Protein AF-A0A0R1LPQ7-F1 (afdb_monomer)

Structure (mmCIF, N/CA/C/O backbone):
data_AF-A0A0R1LPQ7-F1
#
_entry.id   AF-A0A0R1LPQ7-F1
#
loop_
_atom_site.group_PDB
_atom_site.id
_atom_site.type_symbol
_atom_site.label_atom_id
_atom_site.label_alt_id
_atom_site.label_comp_id
_atom_site.label_asym_id
_atom_site.label_entity_id
_atom_site.label_seq_id
_atom_site.pdbx_PDB_ins_code
_atom_site.Cartn_x
_atom_site.Cartn_y
_atom_site.Cartn_z
_atom_site.occupancy
_atom_site.B_iso_or_equiv
_atom_site.auth_seq_id
_atom_site.auth_comp_id
_atom_site.auth_asym_id
_atom_site.auth_atom_id
_atom_site.pdbx_PDB_model_num
ATOM 1 N N . MET A 1 1 ? -8.080 6.602 -5.968 1.00 92.12 1 MET A N 1
ATOM 2 C CA . MET A 1 1 ? -8.732 5.606 -5.091 1.00 92.12 1 MET A CA 1
ATOM 3 C C . MET A 1 1 ? -10.169 5.955 -4.663 1.00 92.12 1 MET A C 1
ATOM 5 O O . MET A 1 1 ? -11.101 5.288 -5.095 1.00 92.12 1 MET A O 1
ATOM 9 N N . ASN A 1 2 ? -10.414 7.015 -3.881 1.00 97.06 2 ASN A N 1
ATOM 10 C CA . ASN A 1 2 ? -11.764 7.319 -3.354 1.00 97.06 2 ASN A CA 1
ATOM 11 C C . ASN A 1 2 ? -12.877 7.512 -4.402 1.00 97.06 2 ASN A C 1
ATOM 13 O O . ASN A 1 2 ? -14.053 7.295 -4.110 1.00 97.06 2 ASN A O 1
ATOM 17 N N . GLN A 1 3 ? -12.532 7.872 -5.640 1.00 96.06 3 GLN A N 1
ATOM 18 C CA . GLN A 1 3 ? -13.483 7.871 -6.755 1.00 96.06 3 GLN A CA 1
ATOM 19 C C . GLN A 1 3 ? -13.997 6.454 -7.077 1.00 96.06 3 GLN A C 1
ATOM 21 O O . GLN A 1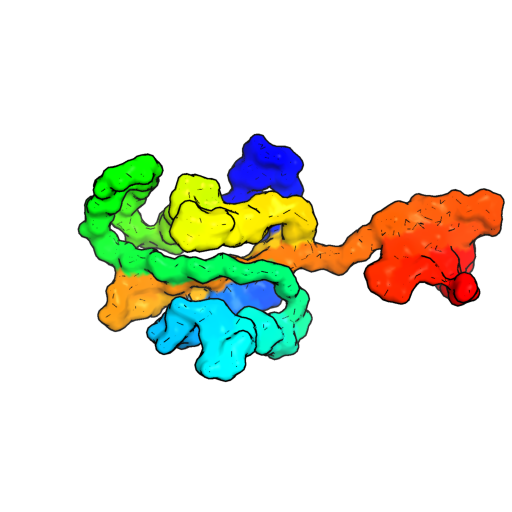 3 ? -15.194 6.270 -7.284 1.00 96.06 3 GLN A O 1
ATOM 26 N N . GLU A 1 4 ? -13.130 5.439 -7.046 1.00 95.75 4 GLU A N 1
ATOM 27 C CA . GLU A 1 4 ? -13.485 4.034 -7.290 1.00 95.75 4 GLU A CA 1
ATOM 28 C C . GLU A 1 4 ? -14.354 3.449 -6.173 1.00 95.75 4 GLU A C 1
ATOM 30 O O . GLU A 1 4 ? -15.318 2.727 -6.453 1.00 95.75 4 GLU A O 1
ATOM 35 N N . ARG A 1 5 ? -14.073 3.821 -4.918 1.00 97.62 5 ARG A N 1
ATOM 36 C CA . ARG A 1 5 ? -14.909 3.474 -3.757 1.00 97.62 5 ARG A CA 1
ATOM 37 C C . ARG A 1 5 ? -16.305 4.095 -3.869 1.00 97.62 5 ARG A C 1
ATOM 39 O O . ARG A 1 5 ? -17.307 3.392 -3.736 1.00 97.62 5 ARG A O 1
ATOM 46 N N . ARG A 1 6 ? -16.392 5.374 -4.254 1.00 97.88 6 ARG A N 1
ATOM 47 C CA . ARG A 1 6 ? -17.670 6.080 -4.461 1.00 97.88 6 ARG A CA 1
ATOM 48 C C . ARG A 1 6 ? -18.533 5.450 -5.554 1.00 97.88 6 ARG A C 1
ATOM 50 O O . ARG A 1 6 ? -19.726 5.255 -5.332 1.00 97.88 6 ARG A O 1
ATOM 57 N N . LYS A 1 7 ? -17.943 5.066 -6.697 1.00 96.69 7 LYS A N 1
ATOM 58 C CA . LYS A 1 7 ? -18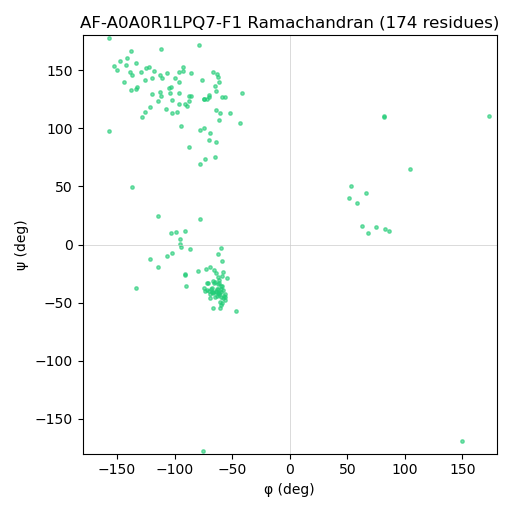.647 4.340 -7.780 1.00 96.69 7 LYS A CA 1
ATOM 59 C C . LYS A 1 7 ? -19.335 3.064 -7.275 1.00 96.69 7 LYS A C 1
ATOM 61 O O . LYS A 1 7 ? -20.361 2.661 -7.811 1.00 96.69 7 LYS A O 1
ATOM 66 N N . ARG A 1 8 ? -18.784 2.450 -6.224 1.00 97.19 8 ARG A N 1
ATOM 67 C CA . ARG A 1 8 ? -19.247 1.194 -5.616 1.00 97.19 8 ARG A CA 1
ATOM 68 C C . ARG A 1 8 ? -20.027 1.395 -4.314 1.00 97.19 8 ARG A C 1
ATOM 70 O O . ARG A 1 8 ? -20.329 0.415 -3.642 1.00 97.19 8 ARG A O 1
ATOM 77 N N . LYS A 1 9 ? -20.382 2.642 -3.974 1.00 97.38 9 LYS A N 1
ATOM 78 C CA . LYS A 1 9 ? -21.105 3.006 -2.740 1.00 97.38 9 LYS A CA 1
ATOM 79 C C . LYS A 1 9 ? -20.364 2.585 -1.459 1.00 97.38 9 LYS A C 1
ATOM 81 O O . LYS A 1 9 ? -20.988 2.194 -0.477 1.00 97.38 9 LYS A O 1
ATOM 86 N N . LEU A 1 10 ? -19.035 2.655 -1.484 1.00 95.50 10 LEU A N 1
ATOM 87 C CA . LEU A 1 10 ? -18.167 2.446 -0.326 1.00 95.50 10 LEU A CA 1
ATOM 88 C C . LEU A 1 10 ? -17.789 3.792 0.303 1.00 95.50 10 LEU A C 1
ATOM 90 O O . LEU A 1 10 ? -17.654 4.790 -0.413 1.00 95.50 10 LEU A O 1
ATOM 94 N N . GLN A 1 11 ? -17.586 3.806 1.624 1.00 95.81 11 GLN A N 1
ATOM 95 C CA . GLN A 1 11 ? -17.085 4.986 2.334 1.00 95.81 11 GLN A CA 1
ATOM 96 C C . GLN A 1 11 ? -15.690 5.358 1.823 1.00 95.81 11 GLN A C 1
ATOM 98 O O . GLN A 1 11 ? -14.904 4.450 1.550 1.00 95.81 11 GLN A O 1
ATOM 103 N N . PRO A 1 12 ? -15.360 6.648 1.652 1.00 97.38 12 PRO A N 1
ATOM 104 C CA . PRO A 1 12 ? -14.008 7.046 1.279 1.00 97.38 12 PRO A CA 1
ATOM 105 C C . PRO A 1 12 ? -13.008 6.663 2.380 1.00 97.38 12 PRO A C 1
ATOM 107 O O . PRO A 1 12 ? -13.346 6.692 3.558 1.00 97.38 12 PRO A O 1
ATOM 110 N N . LEU A 1 13 ? -11.785 6.327 1.981 1.00 97.00 13 LEU A N 1
ATOM 111 C CA . LEU A 1 13 ? -10.646 6.205 2.886 1.00 97.00 13 LEU A CA 1
ATOM 112 C C . LEU A 1 13 ? -10.150 7.604 3.257 1.00 97.00 13 LEU A C 1
ATOM 114 O O . LEU A 1 13 ? -10.112 8.498 2.400 1.00 97.00 13 LEU A O 1
ATOM 118 N N . LYS A 1 14 ? -9.761 7.775 4.513 1.00 97.56 14 LYS A N 1
ATOM 119 C CA . LYS A 1 14 ? -9.060 8.943 5.032 1.00 97.56 14 LYS A CA 1
ATOM 120 C C . LYS A 1 14 ? -7.558 8.651 5.050 1.00 97.56 14 LYS A C 1
ATOM 122 O O . LYS A 1 14 ? -7.156 7.543 5.375 1.00 97.56 14 LYS A O 1
ATOM 127 N N . GLU A 1 15 ? -6.754 9.635 4.687 1.00 96.69 15 GLU A N 1
ATOM 128 C CA . GLU A 1 15 ? -5.300 9.562 4.845 1.00 96.69 15 GLU A CA 1
ATOM 129 C C . GLU A 1 15 ? -4.930 9.502 6.337 1.00 96.69 15 GLU A C 1
ATOM 131 O O . GLU A 1 15 ? -5.539 10.208 7.155 1.00 96.69 15 GLU A O 1
ATOM 136 N N . ASP A 1 16 ? -3.984 8.633 6.690 1.00 97.56 16 ASP A N 1
ATOM 137 C CA . ASP A 1 16 ? -3.470 8.461 8.048 1.00 97.56 16 ASP A CA 1
ATOM 138 C C . ASP A 1 16 ? -1.944 8.604 8.052 1.00 97.56 16 ASP A C 1
ATOM 140 O O . ASP A 1 16 ? -1.222 7.768 7.512 1.00 97.56 16 ASP A O 1
ATOM 144 N N . ASN A 1 17 ? -1.463 9.664 8.706 1.00 97.19 17 ASN A N 1
ATOM 145 C CA . ASN A 1 17 ? -0.048 10.025 8.703 1.00 97.19 17 ASN A CA 1
ATOM 146 C C . ASN A 1 17 ? 0.860 8.939 9.303 1.00 97.19 17 ASN A C 1
ATOM 148 O O . ASN A 1 17 ? 2.020 8.846 8.915 1.00 97.19 17 ASN A O 1
ATOM 152 N N . GLN A 1 18 ? 0.382 8.138 10.265 1.00 97.06 18 GLN A N 1
ATOM 153 C CA . GLN A 1 18 ? 1.219 7.074 10.829 1.00 97.06 18 GLN A CA 1
ATOM 154 C C . GLN A 1 18 ? 1.350 5.914 9.843 1.00 97.06 18 GLN A C 1
ATOM 156 O O . GLN A 1 18 ? 2.428 5.337 9.714 1.00 97.06 18 GLN A O 1
ATOM 161 N N . LEU A 1 19 ? 0.278 5.595 9.113 1.00 98.06 19 LEU A N 1
ATOM 162 C CA . LEU A 1 19 ? 0.362 4.639 8.011 1.00 98.06 19 LEU A CA 1
ATOM 163 C C . LEU A 1 19 ? 1.235 5.169 6.863 1.00 98.06 19 LEU A C 1
ATOM 165 O O . LEU A 1 19 ? 1.933 4.374 6.243 1.00 98.06 19 LEU A O 1
ATOM 169 N N . ASP A 1 20 ? 1.266 6.481 6.601 1.00 98.31 20 ASP A N 1
ATOM 170 C CA . ASP A 1 20 ? 2.218 7.063 5.640 1.00 98.31 20 ASP A CA 1
ATOM 171 C C . ASP A 1 20 ? 3.672 6.834 6.081 1.00 98.31 20 ASP A C 1
ATOM 173 O O . ASP A 1 20 ? 4.518 6.470 5.265 1.00 98.31 20 ASP A O 1
ATOM 177 N N . GLU A 1 21 ? 3.977 6.994 7.375 1.00 98.12 21 GLU A N 1
ATOM 178 C CA . GLU A 1 21 ? 5.315 6.714 7.916 1.00 98.12 21 GLU A CA 1
ATOM 179 C C . GLU A 1 21 ? 5.703 5.235 7.754 1.00 98.12 21 GLU A C 1
ATOM 181 O O . GLU A 1 21 ? 6.830 4.935 7.339 1.00 98.12 21 GLU A O 1
ATOM 186 N N . VAL A 1 22 ? 4.765 4.313 8.008 1.00 98.19 22 VAL A N 1
ATOM 187 C CA . VAL A 1 22 ? 4.949 2.870 7.773 1.00 98.19 22 VAL A CA 1
ATOM 188 C C . VAL A 1 22 ? 5.226 2.600 6.292 1.00 98.19 22 VAL A C 1
ATOM 190 O O . VAL A 1 22 ? 6.268 2.025 5.958 1.00 98.19 22 VAL A O 1
ATOM 193 N N . ALA A 1 23 ? 4.352 3.074 5.404 1.00 97.81 23 ALA A N 1
ATOM 194 C CA . ALA A 1 23 ? 4.453 2.854 3.967 1.00 97.81 23 ALA A CA 1
ATOM 195 C C . ALA A 1 23 ? 5.732 3.478 3.381 1.00 97.81 23 ALA A C 1
ATOM 197 O O . ALA A 1 23 ? 6.394 2.891 2.523 1.00 97.81 23 ALA A O 1
ATOM 198 N N . GLN A 1 24 ? 6.143 4.653 3.864 1.00 97.56 24 GLN A N 1
ATOM 199 C CA . GLN A 1 24 ? 7.381 5.302 3.434 1.00 97.56 24 GLN A CA 1
ATOM 200 C C . GLN A 1 24 ? 8.621 4.517 3.888 1.00 97.56 24 GLN A C 1
ATOM 202 O O . GLN A 1 24 ? 9.592 4.399 3.130 1.00 97.56 24 GLN A O 1
ATOM 207 N N . ALA A 1 25 ? 8.589 3.938 5.092 1.00 97.25 25 ALA A N 1
ATOM 208 C CA . ALA A 1 25 ? 9.665 3.094 5.611 1.00 97.25 25 ALA A CA 1
ATOM 209 C C . ALA A 1 25 ? 9.791 1.747 4.871 1.00 97.25 25 ALA A C 1
ATOM 211 O O . ALA A 1 25 ? 10.866 1.138 4.893 1.00 97.25 25 ALA A O 1
ATOM 212 N N . ARG A 1 26 ? 8.745 1.301 4.158 1.00 96.88 26 ARG A N 1
ATOM 213 C CA . ARG A 1 26 ? 8.809 0.114 3.287 1.00 96.88 26 ARG A CA 1
ATOM 214 C C . ARG A 1 26 ? 9.715 0.302 2.078 1.00 96.88 26 ARG A C 1
ATOM 216 O O . ARG A 1 26 ? 10.348 -0.665 1.661 1.00 96.88 26 ARG A O 1
ATOM 223 N N . GLY A 1 27 ? 9.838 1.518 1.542 1.00 93.06 27 GLY A N 1
ATOM 224 C CA . GLY A 1 27 ? 10.601 1.799 0.318 1.00 93.06 27 GLY A CA 1
ATOM 225 C C . GLY A 1 27 ? 11.998 1.152 0.286 1.00 93.06 27 GLY A C 1
ATOM 226 O O . GLY A 1 27 ? 12.265 0.336 -0.595 1.00 93.06 27 GLY A O 1
ATOM 227 N N . PRO A 1 28 ? 12.885 1.422 1.265 1.00 93.81 28 PRO A N 1
ATOM 228 C CA . PRO A 1 28 ? 14.218 0.811 1.310 1.00 93.8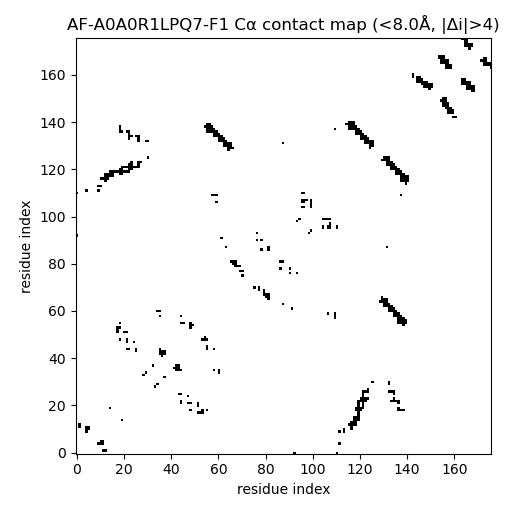1 28 PRO A CA 1
ATOM 229 C C . PRO A 1 28 ? 14.220 -0.719 1.459 1.00 93.81 28 PRO A C 1
ATOM 231 O O . PRO A 1 28 ? 15.165 -1.381 1.029 1.00 93.81 28 PRO A O 1
ATOM 234 N N . GLN A 1 29 ? 13.191 -1.303 2.076 1.00 95.00 29 GLN A N 1
ATOM 235 C CA . GLN A 1 29 ? 13.068 -2.758 2.203 1.00 95.00 29 GLN A CA 1
ATOM 236 C C . GLN A 1 29 ? 12.679 -3.390 0.862 1.00 95.00 29 GLN A C 1
ATOM 238 O O . GLN A 1 29 ? 13.257 -4.409 0.488 1.00 95.00 29 GLN A O 1
ATOM 243 N N . LEU A 1 30 ? 11.779 -2.745 0.112 1.00 94.06 30 LEU A N 1
ATOM 244 C CA . LEU A 1 30 ? 11.341 -3.194 -1.211 1.00 94.06 30 LEU A CA 1
ATOM 245 C C . LEU A 1 30 ? 12.484 -3.227 -2.233 1.00 94.06 30 LEU A C 1
ATOM 247 O O . LEU A 1 30 ? 12.523 -4.144 -3.045 1.00 94.06 30 LEU A O 1
ATOM 251 N N . VAL A 1 31 ? 13.455 -2.307 -2.139 1.00 92.50 31 VAL A N 1
ATOM 252 C CA . VAL A 1 31 ? 14.666 -2.315 -2.992 1.00 92.50 31 VAL A CA 1
ATOM 253 C C . VAL A 1 31 ? 15.471 -3.605 -2.824 1.00 92.50 31 VAL A C 1
ATOM 255 O O . VAL A 1 31 ? 16.042 -4.124 -3.778 1.00 92.50 31 VAL A O 1
ATOM 258 N N . ASN A 1 32 ? 15.559 -4.113 -1.594 1.00 91.19 32 ASN A N 1
ATOM 259 C CA . ASN A 1 32 ? 16.384 -5.281 -1.281 1.00 91.19 32 ASN A CA 1
ATOM 260 C C . ASN A 1 32 ? 15.607 -6.596 -1.408 1.00 91.19 32 ASN A C 1
ATOM 262 O O . ASN A 1 32 ? 16.208 -7.649 -1.621 1.00 91.19 32 ASN A O 1
ATOM 266 N N . ASN A 1 33 ? 14.288 -6.542 -1.229 1.00 93.06 33 ASN A N 1
ATOM 267 C CA . ASN A 1 33 ? 13.399 -7.689 -1.251 1.00 93.06 33 ASN A CA 1
ATOM 268 C C . ASN A 1 33 ? 11.976 -7.218 -1.584 1.00 93.06 33 ASN A C 1
ATOM 270 O O . ASN A 1 33 ? 11.241 -6.772 -0.697 1.00 93.06 33 ASN A O 1
ATOM 274 N N . PHE A 1 34 ? 11.581 -7.329 -2.855 1.00 93.94 34 PHE A N 1
ATOM 275 C CA . PHE A 1 34 ? 10.228 -7.002 -3.306 1.00 93.94 34 PHE A CA 1
ATOM 276 C C . PHE A 1 34 ? 9.228 -8.082 -2.858 1.00 93.94 34 PHE A C 1
ATOM 278 O O . PHE A 1 34 ? 8.790 -8.947 -3.615 1.00 93.94 34 PHE A O 1
ATOM 285 N N . SER A 1 35 ? 8.924 -8.065 -1.563 1.00 93.81 35 SER A N 1
ATOM 286 C CA . SER A 1 35 ? 8.067 -9.015 -0.864 1.00 93.81 35 SER A CA 1
ATOM 287 C C . SER A 1 35 ? 7.428 -8.337 0.345 1.00 93.81 35 SER A C 1
ATOM 289 O O . SER A 1 35 ? 7.996 -7.420 0.947 1.00 93.81 35 SER A O 1
ATOM 291 N N . ARG A 1 36 ? 6.255 -8.836 0.746 1.00 91.25 36 ARG A N 1
ATOM 292 C CA . ARG A 1 36 ? 5.612 -8.475 2.022 1.00 91.25 36 ARG A CA 1
ATOM 293 C C . ARG A 1 36 ? 6.328 -9.089 3.229 1.00 91.25 36 ARG A C 1
ATOM 295 O O . ARG A 1 36 ? 6.182 -8.600 4.346 1.00 91.25 36 ARG A O 1
ATOM 302 N N . TYR A 1 37 ? 7.097 -10.152 2.999 1.00 94.44 37 TYR A N 1
ATOM 303 C CA . TYR A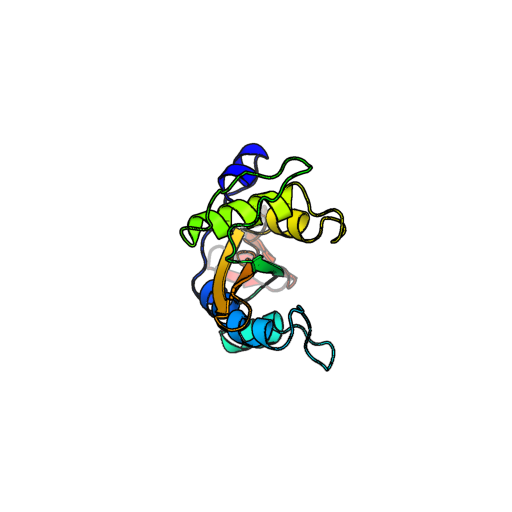 1 37 ? 7.732 -10.963 4.033 1.00 94.44 37 TYR A CA 1
ATOM 304 C C . TYR A 1 37 ? 9.249 -10.800 4.037 1.00 94.44 37 TYR A C 1
ATOM 306 O O . TYR A 1 37 ? 9.870 -10.724 2.971 1.00 94.44 37 TYR A O 1
ATOM 314 N N . ASP A 1 38 ? 9.833 -10.812 5.230 1.00 89.31 38 ASP A N 1
ATOM 315 C CA . ASP A 1 38 ? 11.270 -10.941 5.432 1.00 89.31 38 ASP A CA 1
ATOM 316 C C . ASP A 1 38 ? 11.768 -12.382 5.212 1.00 89.31 38 ASP A C 1
ATOM 318 O O . ASP A 1 38 ? 11.016 -13.281 4.823 1.00 89.31 38 ASP A O 1
ATOM 322 N N . ALA A 1 39 ? 13.067 -12.596 5.432 1.00 93.69 39 ALA A N 1
ATOM 323 C CA . ALA A 1 39 ? 13.711 -13.895 5.242 1.00 93.69 39 ALA A CA 1
ATOM 324 C C . ALA A 1 39 ? 13.219 -14.980 6.220 1.00 93.69 39 ALA A C 1
ATOM 326 O O . ALA A 1 39 ? 13.339 -16.165 5.910 1.00 93.69 39 ALA A O 1
ATOM 327 N N . ASP A 1 40 ? 12.655 -14.586 7.364 1.00 93.25 40 ASP A N 1
ATOM 328 C CA . ASP A 1 40 ? 12.121 -15.485 8.390 1.00 93.25 40 ASP A CA 1
ATOM 329 C C . ASP A 1 40 ? 10.605 -15.724 8.219 1.00 93.25 40 ASP A C 1
ATOM 331 O O . ASP A 1 40 ? 10.005 -16.516 8.949 1.00 93.25 40 ASP A O 1
ATOM 335 N N . GLY A 1 41 ? 9.979 -15.076 7.229 1.00 92.81 41 GLY A N 1
ATOM 336 C CA . GLY A 1 41 ? 8.555 -15.196 6.924 1.00 92.81 41 GLY A CA 1
ATOM 337 C C . GLY A 1 41 ? 7.656 -14.250 7.725 1.00 92.81 41 GLY A C 1
ATOM 338 O O . GLY A 1 41 ? 6.433 -14.412 7.688 1.00 92.81 41 GLY A O 1
ATOM 339 N N . TYR A 1 42 ? 8.215 -13.261 8.430 1.00 91.88 42 TYR A N 1
ATOM 340 C CA . TYR A 1 42 ? 7.431 -12.231 9.112 1.00 91.88 42 TYR A CA 1
ATOM 341 C C . TYR A 1 42 ? 7.099 -11.075 8.172 1.00 91.88 42 TYR A C 1
ATOM 343 O O . TYR A 1 42 ? 7.858 -10.729 7.272 1.00 91.88 42 TYR A O 1
ATOM 351 N N . LEU A 1 43 ? 5.939 -10.457 8.389 1.00 93.38 43 LEU A N 1
ATOM 352 C CA . LEU A 1 43 ? 5.496 -9.313 7.600 1.00 93.38 43 LEU A CA 1
ATOM 353 C C . LEU A 1 43 ? 6.267 -8.052 7.992 1.00 93.38 43 LEU A C 1
ATOM 355 O O . LEU A 1 43 ? 6.235 -7.637 9.152 1.00 93.38 43 LEU A O 1
ATOM 359 N N . TYR A 1 44 ? 6.884 -7.397 7.010 1.00 94.25 44 TYR A N 1
ATOM 360 C CA . TYR A 1 44 ? 7.599 -6.139 7.231 1.00 94.25 44 TYR A CA 1
ATOM 361 C C . TYR A 1 44 ? 6.684 -5.041 7.778 1.00 94.25 44 TYR A C 1
ATOM 363 O O . TYR A 1 44 ? 7.038 -4.370 8.749 1.00 94.25 44 TYR A O 1
ATOM 371 N N . VAL A 1 45 ? 5.491 -4.893 7.191 1.00 94.00 45 VAL A N 1
ATOM 372 C CA . VAL A 1 45 ? 4.492 -3.901 7.613 1.00 94.00 45 VAL A CA 1
ATOM 373 C C . VAL A 1 45 ? 4.084 -4.093 9.077 1.00 94.00 45 VAL A C 1
ATOM 375 O O . VAL A 1 45 ? 3.953 -3.115 9.802 1.00 94.00 45 VAL A O 1
ATOM 378 N N . ALA A 1 46 ? 4.011 -5.334 9.573 1.00 93.75 46 ALA A N 1
ATOM 379 C CA . ALA A 1 46 ? 3.664 -5.598 10.969 1.00 93.75 46 ALA A CA 1
ATOM 380 C C . ALA A 1 46 ? 4.745 -5.120 11.948 1.00 93.75 46 ALA A C 1
ATOM 382 O O . ALA A 1 46 ? 4.432 -4.554 12.998 1.00 93.75 46 ALA A O 1
ATOM 383 N N . ALA A 1 47 ? 6.020 -5.327 11.608 1.00 93.81 47 ALA A N 1
ATOM 384 C CA . ALA A 1 47 ? 7.133 -4.841 12.418 1.00 93.81 47 ALA A CA 1
ATOM 385 C C . ALA A 1 47 ? 7.193 -3.304 12.432 1.00 93.81 47 ALA A C 1
ATOM 387 O O . AL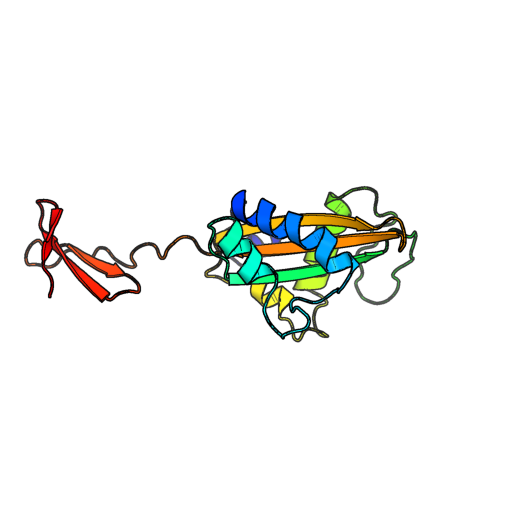A A 1 47 ? 7.394 -2.708 13.493 1.00 93.81 47 ALA A O 1
ATOM 388 N N . LEU A 1 48 ? 6.969 -2.670 11.277 1.00 96.00 48 LEU A N 1
ATOM 389 C CA . LEU A 1 48 ? 6.970 -1.213 11.140 1.00 96.00 48 LEU A CA 1
ATOM 390 C C . LEU A 1 48 ? 5.766 -0.567 11.834 1.00 96.00 48 LEU A C 1
ATOM 392 O O . LEU A 1 48 ? 5.955 0.365 12.606 1.00 96.00 48 LEU A O 1
ATOM 396 N N . ALA A 1 49 ? 4.553 -1.084 11.647 1.00 94.69 49 ALA A N 1
ATOM 397 C CA . ALA A 1 49 ? 3.354 -0.571 12.312 1.00 94.69 49 ALA A CA 1
ATOM 398 C C . ALA A 1 49 ? 3.518 -0.570 13.842 1.00 94.69 49 ALA A C 1
ATOM 400 O O . ALA A 1 49 ? 3.273 0.439 14.505 1.00 94.69 49 ALA A O 1
ATOM 401 N N . LYS A 1 50 ? 4.092 -1.648 14.400 1.00 94.75 50 LYS A N 1
ATOM 402 C CA . LYS A 1 50 ? 4.465 -1.711 15.820 1.00 94.75 50 LYS A CA 1
ATOM 403 C C . LYS A 1 50 ? 5.509 -0.658 16.207 1.00 94.75 50 LYS A C 1
ATOM 405 O O . LYS A 1 50 ? 5.410 -0.080 17.286 1.00 94.75 50 LYS A O 1
ATOM 410 N N . GLN A 1 51 ? 6.518 -0.430 15.367 1.00 94.00 51 GLN A N 1
ATOM 411 C CA . GLN A 1 51 ? 7.553 0.580 15.604 1.00 94.00 51 GLN A CA 1
ATOM 412 C C . GLN A 1 51 ? 6.977 2.005 15.618 1.00 94.00 51 GLN A C 1
ATOM 414 O O . GLN A 1 51 ? 7.388 2.808 16.453 1.00 94.00 51 GLN A O 1
ATOM 419 N N . PHE A 1 52 ? 6.035 2.306 14.722 1.00 93.69 52 PHE A N 1
ATOM 420 C CA . PHE A 1 52 ? 5.394 3.621 14.605 1.00 93.69 52 PHE A CA 1
ATOM 421 C C . PHE A 1 52 ? 4.171 3.795 15.521 1.00 93.69 52 PHE A C 1
ATOM 423 O O . PHE A 1 52 ? 3.618 4.890 15.612 1.00 93.69 52 PHE A O 1
ATOM 430 N N . GLY A 1 53 ? 3.776 2.745 16.248 1.00 93.81 53 GLY A N 1
ATOM 431 C CA . GLY A 1 53 ? 2.664 2.794 17.195 1.00 93.81 53 GLY A CA 1
ATOM 432 C C . GLY A 1 53 ? 1.319 3.011 16.506 1.00 93.81 53 GLY A C 1
ATOM 433 O O . GLY A 1 53 ? 0.536 3.847 16.953 1.00 93.81 53 GLY A O 1
ATOM 434 N N . THR A 1 54 ? 1.084 2.293 15.407 1.00 93.44 54 THR A N 1
ATOM 435 C CA . THR A 1 54 ? -0.163 2.340 14.640 1.00 93.44 54 THR A CA 1
ATOM 436 C C . THR A 1 54 ? -0.652 0.935 14.300 1.00 93.44 54 THR A C 1
ATOM 438 O O . THR A 1 54 ? 0.137 -0.013 14.252 1.00 93.44 54 THR A O 1
ATOM 441 N N . ASP A 1 55 ? -1.953 0.805 14.066 1.00 92.75 55 ASP A N 1
ATOM 442 C CA . ASP A 1 55 ? -2.579 -0.436 13.622 1.00 92.75 55 ASP A CA 1
ATOM 443 C C . ASP A 1 55 ? -2.663 -0.479 12.097 1.00 92.75 55 ASP A C 1
ATOM 445 O O . ASP A 1 55 ? -2.819 0.541 11.429 1.00 92.75 55 ASP A O 1
ATOM 449 N N . TRP A 1 56 ? -2.602 -1.685 11.539 1.00 94.62 56 TRP A N 1
ATOM 450 C CA . TRP A 1 56 ? -2.689 -1.928 10.102 1.00 94.62 56 TRP A CA 1
ATOM 451 C C . TRP A 1 56 ? -3.504 -3.201 9.845 1.00 94.62 56 TRP A C 1
ATOM 453 O O . TRP A 1 56 ? -3.683 -4.037 10.735 1.00 94.62 56 TRP A O 1
ATOM 463 N N . THR A 1 57 ? -4.014 -3.362 8.627 1.00 94.69 57 THR A N 1
ATOM 464 C CA . THR A 1 57 ? -4.882 -4.499 8.274 1.00 94.69 57 THR A CA 1
ATOM 465 C C . THR A 1 57 ? -4.499 -5.158 6.955 1.00 94.69 57 THR A C 1
ATOM 467 O O . THR A 1 57 ? -4.575 -6.380 6.833 1.00 94.69 57 THR A O 1
ATOM 470 N N . ALA A 1 58 ? -4.078 -4.375 5.965 1.00 95.94 58 ALA A N 1
ATOM 471 C CA . ALA A 1 58 ? -3.619 -4.886 4.679 1.00 95.94 58 ALA A CA 1
ATOM 472 C C . ALA A 1 58 ? -2.530 -3.987 4.095 1.00 95.94 58 ALA A C 1
ATOM 474 O O . ALA A 1 58 ? -2.466 -2.807 4.419 1.00 95.94 58 ALA A O 1
ATOM 475 N N . GLU A 1 59 ? -1.723 -4.555 3.204 1.00 96.94 59 GLU A N 1
ATOM 476 C CA . GLU A 1 59 ? -0.673 -3.867 2.453 1.00 96.94 59 GLU A CA 1
ATOM 477 C C . GLU A 1 59 ? -0.793 -4.277 0.980 1.00 96.94 59 GLU A C 1
ATOM 479 O O . GLU A 1 59 ? -0.883 -5.473 0.672 1.00 96.94 59 GLU A O 1
ATOM 484 N N . ASN A 1 60 ? -0.736 -3.291 0.085 1.00 97.56 60 ASN A N 1
ATOM 485 C CA . ASN A 1 60 ? -0.483 -3.493 -1.339 1.00 97.56 60 ASN A CA 1
ATOM 486 C C . ASN A 1 60 ? 0.879 -2.895 -1.702 1.00 97.56 60 ASN A C 1
ATOM 488 O O . ASN A 1 60 ? 1.130 -1.729 -1.400 1.00 97.56 60 ASN A O 1
ATOM 492 N N . ILE A 1 61 ? 1.717 -3.653 -2.412 1.00 96.25 61 ILE A N 1
ATOM 493 C CA . ILE A 1 61 ? 3.011 -3.179 -2.919 1.00 96.25 61 ILE A CA 1
ATOM 494 C C . ILE A 1 61 ? 3.055 -3.256 -4.444 1.00 96.25 61 ILE A C 1
ATOM 496 O O . ILE A 1 61 ? 2.531 -4.198 -5.037 1.00 96.25 61 ILE A O 1
ATOM 500 N N . ALA A 1 62 ? 3.695 -2.276 -5.076 1.00 93.44 62 ALA A N 1
ATOM 501 C CA . ALA A 1 62 ? 3.905 -2.256 -6.523 1.00 93.44 62 ALA A CA 1
ATOM 502 C C . ALA A 1 62 ? 5.310 -1.779 -6.873 1.00 93.44 62 ALA A C 1
ATOM 504 O O . ALA A 1 62 ? 5.878 -0.929 -6.186 1.00 93.44 62 ALA A O 1
ATOM 505 N N . GLU A 1 63 ? 5.815 -2.305 -7.982 1.00 90.00 63 GLU A N 1
ATOM 506 C CA . GLU A 1 63 ? 7.002 -1.837 -8.684 1.00 90.00 63 GLU A CA 1
ATOM 507 C C . GLU A 1 63 ? 6.551 -1.304 -10.045 1.00 90.00 63 GLU A C 1
ATOM 509 O O . GLU A 1 63 ? 5.897 -2.011 -10.814 1.00 90.00 63 GLU A O 1
ATOM 514 N N . VAL A 1 64 ? 6.871 -0.044 -10.332 1.00 83.69 64 VAL A N 1
ATOM 515 C CA . VAL A 1 64 ? 6.506 0.620 -11.584 1.00 83.69 64 VAL A CA 1
ATOM 516 C C . VAL A 1 64 ? 7.774 1.090 -12.285 1.00 83.69 64 VAL A C 1
ATOM 518 O O . VAL A 1 64 ? 8.525 1.900 -11.748 1.00 83.69 64 VAL A O 1
ATOM 521 N N . SER A 1 65 ? 8.039 0.589 -13.490 1.00 76.06 65 SER A N 1
ATOM 522 C CA . SER A 1 65 ? 9.239 0.949 -14.254 1.00 76.06 65 SER A CA 1
ATOM 523 C C . SER A 1 65 ? 9.142 2.381 -14.795 1.00 76.06 65 SER A C 1
ATOM 525 O O . SER A 1 65 ? 8.216 2.696 -15.536 1.00 76.06 65 SER A O 1
ATOM 527 N N . GLY A 1 66 ? 10.124 3.232 -14.495 1.00 57.97 66 GLY A N 1
ATOM 528 C CA . GLY A 1 66 ? 10.227 4.634 -14.928 1.00 57.97 66 GLY A CA 1
ATOM 529 C C . GLY A 1 66 ? 10.699 4.831 -16.375 1.00 57.97 66 GLY A C 1
ATOM 530 O O . GLY A 1 66 ? 11.271 5.868 -16.702 1.00 57.97 66 GLY A O 1
ATOM 531 N N . GLY A 1 67 ? 10.545 3.827 -17.241 1.00 50.41 67 GLY A N 1
ATOM 532 C CA . GLY A 1 67 ? 10.911 3.915 -18.657 1.00 50.41 67 GLY A CA 1
ATOM 533 C C . GLY A 1 67 ? 9.739 4.355 -19.535 1.00 50.41 67 GLY A C 1
ATOM 534 O O . GLY A 1 67 ? 8.585 4.073 -19.221 1.00 50.41 67 GLY A O 1
ATOM 535 N N . GLU A 1 68 ? 10.035 4.989 -20.675 1.00 44.81 68 GLU A N 1
ATOM 536 C CA . GLU A 1 68 ? 9.103 5.141 -21.804 1.00 44.81 68 GLU A CA 1
ATOM 537 C C . GLU A 1 68 ? 8.784 3.752 -22.395 1.00 44.81 68 GLU A C 1
ATOM 539 O O . GLU A 1 68 ? 9.335 3.336 -23.412 1.00 44.81 68 GLU A O 1
ATOM 544 N N . GLY A 1 69 ? 7.957 2.974 -21.701 1.00 40.47 69 GLY A N 1
ATOM 545 C CA . GLY A 1 69 ? 7.465 1.682 -22.160 1.00 40.47 69 GLY A CA 1
ATOM 546 C C . GLY A 1 69 ? 6.090 1.833 -22.795 1.00 40.47 69 GLY A C 1
ATOM 547 O O . GLY A 1 69 ? 5.145 2.264 -22.137 1.00 40.47 69 GLY A O 1
ATOM 548 N N . ASP A 1 70 ? 5.968 1.454 -24.066 1.00 41.34 70 ASP A N 1
ATOM 549 C CA . ASP A 1 70 ? 4.682 1.242 -24.728 1.00 41.34 70 ASP A CA 1
ATOM 550 C C . ASP A 1 70 ? 4.037 -0.022 -24.134 1.00 41.34 70 ASP A C 1
ATOM 552 O O . ASP A 1 70 ? 4.299 -1.148 -24.562 1.00 41.34 70 ASP A O 1
ATOM 556 N N . TYR A 1 71 ? 3.247 0.145 -23.070 1.00 42.84 71 TYR A N 1
ATOM 557 C CA . TYR A 1 71 ? 2.487 -0.943 -22.451 1.00 42.84 71 TYR A CA 1
ATOM 558 C C . TYR A 1 71 ? 1.242 -1.248 -23.292 1.00 42.84 71 TYR A C 1
ATOM 560 O O . TYR A 1 71 ? 0.104 -0.971 -22.912 1.00 42.84 71 TYR A O 1
ATOM 568 N N . GLY A 1 72 ? 1.468 -1.811 -24.475 1.00 34.34 72 GLY A N 1
ATOM 569 C CA . GLY A 1 72 ? 0.429 -2.273 -25.381 1.00 34.34 72 GLY A CA 1
ATOM 570 C C . GLY A 1 72 ? -0.010 -3.710 -25.092 1.00 34.34 72 GLY A C 1
ATOM 571 O O . GLY A 1 72 ? 0.792 -4.637 -25.145 1.00 34.34 72 GLY A O 1
ATOM 572 N N . THR A 1 73 ? -1.331 -3.872 -24.941 1.00 37.16 73 THR A N 1
ATOM 573 C CA . THR A 1 73 ? -2.159 -5.098 -25.063 1.00 37.16 73 THR A CA 1
ATOM 574 C C . THR A 1 73 ? -2.661 -5.751 -23.767 1.00 37.16 73 THR A C 1
ATOM 576 O O . THR A 1 73 ? -2.365 -6.892 -23.462 1.00 37.16 73 THR A O 1
ATOM 579 N N . THR A 1 74 ? -3.515 -5.043 -23.023 1.00 34.91 74 THR A N 1
ATOM 580 C CA . THR A 1 74 ? -4.988 -5.224 -23.027 1.00 34.91 74 THR A CA 1
ATOM 581 C C . THR A 1 74 ? -5.574 -4.338 -21.923 1.00 34.91 74 THR A C 1
ATOM 583 O O . THR A 1 74 ? -5.364 -4.594 -20.748 1.00 34.91 74 THR A O 1
ATOM 586 N N . ALA A 1 75 ? -6.292 -3.282 -22.322 1.00 35.25 75 ALA A N 1
ATOM 587 C CA . ALA A 1 75 ? -6.946 -2.275 -21.469 1.00 35.25 75 ALA A CA 1
ATOM 588 C C . ALA A 1 75 ? -6.042 -1.311 -20.662 1.00 35.25 75 ALA A C 1
ATOM 590 O O . ALA A 1 75 ? -6.552 -0.506 -19.890 1.00 35.25 75 ALA A O 1
ATOM 591 N N . THR A 1 76 ? -4.738 -1.298 -20.918 1.00 35.94 76 THR A N 1
ATOM 592 C CA . THR A 1 76 ? -3.766 -0.380 -20.317 1.00 35.94 76 THR A CA 1
ATOM 593 C C . THR A 1 76 ? -4.131 1.093 -20.527 1.00 35.94 76 THR A C 1
ATOM 595 O O . THR A 1 76 ? -4.362 1.565 -21.645 1.00 35.94 76 THR A O 1
ATOM 598 N N . ILE A 1 77 ? -4.181 1.845 -19.425 1.00 41.06 77 ILE A N 1
ATOM 599 C CA . ILE A 1 77 ? -4.119 3.304 -19.470 1.00 41.06 77 ILE A CA 1
ATOM 600 C C . ILE A 1 77 ? -2.772 3.647 -20.111 1.00 41.06 77 ILE A C 1
ATOM 602 O O . ILE A 1 77 ? -1.728 3.387 -19.523 1.00 41.06 77 ILE A O 1
ATOM 606 N N . HIS A 1 78 ? -2.792 4.228 -21.313 1.00 37.19 78 HIS A N 1
ATOM 607 C CA . HIS A 1 78 ? -1.628 4.907 -21.873 1.00 37.19 78 HIS A CA 1
ATOM 608 C C . HIS A 1 78 ? -1.314 6.114 -20.985 1.00 37.19 78 HIS A C 1
ATOM 610 O O . HIS A 1 78 ? -1.814 7.214 -21.219 1.00 37.19 78 HIS A O 1
ATOM 616 N N . VAL A 1 79 ? -0.513 5.915 -19.944 1.00 44.66 79 VAL A N 1
ATOM 617 C CA . VAL A 1 79 ? 0.261 7.008 -19.367 1.00 44.66 79 VAL A CA 1
ATOM 618 C C . VAL A 1 79 ? 1.556 7.045 -20.171 1.00 44.66 79 VAL A C 1
ATOM 620 O O . VAL A 1 79 ? 2.545 6.406 -19.827 1.00 44.66 79 VAL A O 1
ATOM 623 N N . THR A 1 80 ? 1.528 7.712 -21.324 1.00 41.97 80 THR A N 1
ATOM 624 C CA . THR A 1 80 ? 2.761 8.064 -22.032 1.00 41.97 80 THR A CA 1
ATOM 625 C C . THR A 1 80 ? 3.570 8.972 -21.111 1.00 41.97 80 THR A C 1
ATOM 627 O O . THR A 1 80 ? 3.172 10.116 -20.916 1.00 41.97 80 THR A O 1
ATOM 630 N N . GLY A 1 81 ? 4.651 8.437 -20.541 1.00 50.31 81 GLY A N 1
ATOM 631 C CA . GLY A 1 81 ? 5.526 9.124 -19.596 1.00 50.31 81 GLY A CA 1
ATOM 632 C C . GLY A 1 81 ? 4.977 9.113 -18.172 1.00 50.31 81 GLY A C 1
ATOM 633 O O . GLY A 1 81 ? 4.020 9.808 -17.854 1.00 50.31 81 GLY A O 1
ATOM 634 N N . ILE A 1 82 ? 5.607 8.351 -17.277 1.00 54.25 82 ILE A N 1
ATOM 635 C CA . ILE A 1 82 ? 5.428 8.574 -15.840 1.00 54.25 82 ILE A CA 1
ATOM 636 C C . ILE A 1 82 ? 6.120 9.899 -15.535 1.00 54.25 82 ILE A C 1
ATOM 638 O O . ILE A 1 82 ? 7.343 9.961 -15.412 1.00 54.25 82 ILE A O 1
ATOM 642 N N . HIS A 1 83 ? 5.343 10.976 -15.507 1.00 60.06 83 HIS A N 1
ATOM 643 C CA . HIS A 1 83 ? 5.880 12.320 -15.330 1.00 60.06 83 HIS A CA 1
ATOM 644 C C . HIS A 1 83 ? 5.940 12.725 -13.855 1.00 60.06 83 HIS A C 1
ATOM 646 O O . HIS A 1 83 ? 6.767 13.560 -13.486 1.00 60.06 83 HIS A O 1
ATOM 652 N N . ASP A 1 84 ? 5.091 12.129 -13.011 1.00 73.38 84 ASP A N 1
ATOM 653 C CA . ASP A 1 84 ? 5.022 12.419 -11.583 1.00 73.38 84 ASP A CA 1
ATOM 654 C C . ASP A 1 84 ? 4.407 11.271 -10.751 1.00 73.38 84 ASP A C 1
ATOM 656 O O . ASP A 1 84 ? 3.968 10.235 -11.256 1.00 73.38 84 ASP A O 1
ATOM 660 N N . ALA A 1 85 ? 4.367 11.469 -9.430 1.00 78.38 85 ALA A N 1
ATOM 661 C CA . ALA A 1 85 ? 3.797 10.519 -8.475 1.00 78.38 85 ALA A CA 1
ATOM 662 C C . ALA A 1 85 ? 2.282 10.285 -8.656 1.00 78.38 85 ALA A C 1
ATOM 664 O O . ALA A 1 85 ? 1.768 9.230 -8.273 1.00 78.38 85 ALA A O 1
ATOM 665 N N . ALA A 1 86 ? 1.546 11.240 -9.235 1.00 82.50 86 ALA A N 1
ATOM 666 C CA . ALA A 1 86 ? 0.112 11.089 -9.454 1.00 82.50 86 ALA A CA 1
ATOM 667 C C . ALA A 1 86 ? -0.173 10.079 -10.572 1.00 82.50 86 ALA A C 1
ATOM 669 O O . ALA A 1 86 ? -1.167 9.352 -10.497 1.00 82.50 86 ALA A O 1
ATOM 670 N N . ASP A 1 87 ? 0.690 10.004 -11.580 1.00 82.44 87 ASP A N 1
ATOM 671 C CA . ASP A 1 87 ? 0.576 9.023 -12.656 1.00 82.44 87 ASP A CA 1
ATOM 672 C C . ASP A 1 87 ? 0.860 7.595 -12.179 1.00 82.44 87 ASP A C 1
ATOM 674 O O . ASP A 1 87 ? 0.056 6.698 -12.455 1.00 82.44 87 ASP A O 1
ATOM 678 N N . VAL A 1 88 ? 1.888 7.405 -11.344 1.00 84.06 88 VAL A N 1
ATOM 679 C CA . VAL A 1 88 ? 2.143 6.126 -10.649 1.00 84.06 88 VAL A CA 1
ATOM 680 C C . VAL A 1 88 ? 0.921 5.703 -9.834 1.00 84.06 88 VAL A C 1
ATOM 682 O O . VAL A 1 88 ? 0.441 4.575 -9.944 1.00 84.06 88 VAL A O 1
ATOM 685 N N . ALA A 1 89 ? 0.352 6.622 -9.048 1.00 87.12 89 ALA A N 1
ATOM 686 C CA . ALA A 1 89 ? -0.817 6.325 -8.229 1.00 87.12 89 ALA A CA 1
ATOM 687 C C . ALA A 1 89 ? -2.054 5.955 -9.071 1.00 87.12 89 ALA A C 1
ATOM 689 O O . ALA A 1 89 ? -2.817 5.062 -8.687 1.00 87.12 89 ALA A O 1
ATOM 690 N N . LYS A 1 90 ? -2.279 6.613 -10.219 1.00 86.44 90 LYS A N 1
ATOM 691 C CA . LYS A 1 90 ? -3.373 6.261 -11.144 1.00 86.44 90 LYS A CA 1
ATOM 692 C C . LYS A 1 90 ? -3.172 4.870 -11.737 1.00 86.44 90 LYS A C 1
ATOM 694 O O . LYS A 1 90 ? -4.137 4.105 -11.767 1.00 86.44 90 LYS A O 1
ATOM 699 N N . GLN A 1 91 ? -1.952 4.557 -12.177 1.00 86.38 91 GLN A N 1
ATOM 700 C CA . GLN A 1 91 ? -1.608 3.243 -12.713 1.00 86.38 91 GLN A CA 1
ATOM 701 C C . GLN A 1 91 ? -1.842 2.157 -11.662 1.00 86.38 91 GLN A C 1
ATOM 703 O O . GLN A 1 91 ? -2.621 1.245 -11.917 1.00 86.38 91 GLN A O 1
ATOM 708 N N . ASN A 1 92 ? -1.299 2.306 -10.451 1.00 90.56 92 ASN A N 1
ATOM 709 C CA . ASN A 1 92 ? -1.488 1.329 -9.374 1.00 90.56 92 ASN A CA 1
ATOM 710 C C . ASN A 1 92 ? -2.969 1.105 -9.047 1.00 90.56 92 ASN A C 1
ATOM 712 O O . ASN A 1 92 ? -3.417 -0.030 -8.928 1.00 90.56 92 ASN A O 1
ATOM 716 N N . VAL A 1 93 ? -3.771 2.174 -8.950 1.00 92.88 93 VAL A N 1
ATOM 717 C CA . VAL A 1 93 ? -5.223 2.045 -8.727 1.00 92.88 93 VAL A CA 1
ATOM 718 C C . VAL A 1 93 ? -5.895 1.261 -9.856 1.00 92.88 93 VAL A C 1
ATOM 720 O O . VAL A 1 93 ? -6.801 0.472 -9.582 1.00 92.88 93 VAL A O 1
ATOM 723 N N . TYR A 1 94 ? -5.498 1.498 -11.107 1.00 91.19 94 TYR A N 1
ATOM 724 C CA . TYR A 1 9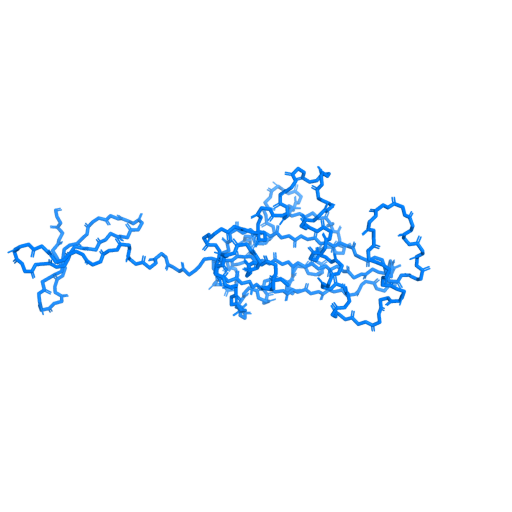4 ? -6.041 0.780 -12.252 1.00 91.19 94 TYR A CA 1
ATOM 725 C C . TYR A 1 94 ? -5.650 -0.701 -12.218 1.00 91.19 94 TYR A C 1
ATOM 727 O O . TYR A 1 94 ? -6.542 -1.550 -12.214 1.00 91.19 94 TYR A O 1
ATOM 735 N N . GLU A 1 95 ? -4.353 -0.997 -12.121 1.00 89.19 95 GLU A N 1
ATOM 736 C CA . GLU A 1 95 ? -3.818 -2.361 -12.114 1.00 89.19 95 GLU A CA 1
ATOM 737 C C . GLU A 1 95 ? -4.406 -3.170 -10.953 1.00 89.19 95 GLU A C 1
ATOM 739 O O . GLU A 1 95 ? -5.023 -4.209 -11.178 1.00 89.19 95 GLU A O 1
ATOM 744 N N . TYR A 1 96 ? -4.371 -2.637 -9.726 1.00 93.88 96 TYR A N 1
ATOM 745 C CA . TYR A 1 96 ? -4.924 -3.322 -8.557 1.00 93.88 96 TYR A CA 1
ATOM 746 C C . TYR A 1 96 ? -6.420 -3.616 -8.672 1.00 93.88 96 TYR A C 1
ATOM 748 O O . TYR A 1 96 ? -6.873 -4.627 -8.151 1.00 93.88 96 TYR A O 1
ATOM 756 N N . ILE A 1 97 ? -7.226 -2.749 -9.296 1.00 94.75 97 ILE A N 1
ATOM 757 C CA . ILE A 1 97 ? -8.688 -2.937 -9.331 1.00 94.75 97 ILE A CA 1
ATOM 758 C C . ILE A 1 97 ? -9.141 -3.744 -10.547 1.00 94.75 97 ILE A C 1
ATOM 760 O O . ILE A 1 97 ? -10.126 -4.483 -10.450 1.00 94.75 97 ILE A O 1
ATOM 764 N N . TYR A 1 98 ? -8.483 -3.568 -11.689 1.00 93.06 98 TYR A N 1
ATOM 765 C CA . TYR A 1 98 ? -8.963 -4.064 -12.978 1.00 93.06 98 TYR A CA 1
ATOM 766 C C . TYR A 1 98 ? -8.069 -5.146 -13.587 1.00 93.06 98 TYR A C 1
ATOM 768 O O . TYR A 1 98 ? -8.570 -5.912 -14.409 1.00 93.06 98 TYR A O 1
ATOM 776 N N . ASN A 1 99 ? -6.810 -5.262 -13.158 1.00 91.56 99 ASN A N 1
ATOM 777 C CA . ASN A 1 99 ? -5.824 -6.172 -13.738 1.00 91.56 99 ASN A CA 1
ATOM 778 C C . ASN A 1 99 ? -4.985 -6.903 -12.668 1.00 91.56 99 ASN A C 1
ATOM 780 O O . ASN A 1 99 ? -3.764 -6.969 -12.737 1.00 91.56 99 ASN A O 1
ATOM 784 N N . ASP A 1 100 ? -5.654 -7.484 -11.669 1.00 90.62 100 ASP A N 1
ATOM 785 C CA . ASP A 1 100 ? -4.998 -8.118 -10.514 1.00 90.62 100 ASP A CA 1
ATOM 786 C C . ASP A 1 100 ? -5.211 -9.642 -10.446 1.00 90.62 100 ASP A C 1
ATOM 788 O O . ASP A 1 100 ? -5.166 -10.274 -9.389 1.00 90.62 100 ASP A O 1
ATOM 792 N N . ALA A 1 101 ? -5.481 -10.271 -11.592 1.00 90.06 101 ALA A N 1
ATOM 793 C CA . ALA A 1 101 ? -5.780 -11.701 -11.646 1.00 90.06 101 ALA A CA 1
ATOM 794 C C . ALA A 1 101 ? -4.609 -12.573 -11.152 1.00 90.06 101 ALA A C 1
ATOM 796 O O . ALA A 1 101 ? -4.839 -13.613 -10.538 1.00 90.06 101 ALA A O 1
ATOM 797 N N . VAL A 1 102 ? -3.362 -12.137 -11.372 1.00 84.69 102 VAL A N 1
ATOM 798 C CA . VAL A 1 102 ? -2.147 -12.855 -10.939 1.00 84.69 102 VAL A CA 1
ATOM 799 C C . VAL A 1 102 ? -2.044 -12.929 -9.412 1.00 84.69 102 VAL A C 1
ATOM 801 O O . VAL A 1 102 ? -1.588 -13.937 -8.878 1.00 84.69 102 VAL A O 1
ATOM 804 N N . SER A 1 103 ? -2.546 -11.918 -8.705 1.00 82.56 103 SER A N 1
ATOM 805 C CA . SER A 1 103 ? -2.588 -11.878 -7.236 1.00 82.56 103 SER A CA 1
ATOM 806 C C . SER A 1 103 ? -3.884 -12.465 -6.673 1.00 82.56 103 SER A C 1
ATOM 808 O O . SER A 1 103 ? -4.195 -12.270 -5.497 1.00 82.56 103 SER A O 1
ATOM 810 N N . ASN A 1 104 ? -4.677 -13.141 -7.515 1.00 92.25 104 ASN A N 1
ATOM 811 C CA . ASN A 1 104 ? -6.022 -13.608 -7.191 1.00 92.25 104 ASN A CA 1
ATOM 812 C C . ASN A 1 104 ? -6.909 -12.487 -6.613 1.00 92.25 104 ASN A C 1
ATOM 814 O O . ASN A 1 104 ? -7.665 -12.711 -5.671 1.00 92.25 104 ASN A O 1
ATOM 818 N N . TRP A 1 105 ? -6.793 -11.277 -7.170 1.00 92.62 105 TRP A N 1
ATOM 819 C CA . TRP A 1 105 ? -7.536 -10.082 -6.756 1.00 92.62 105 TRP A CA 1
ATOM 820 C C . TRP A 1 105 ? -7.267 -9.600 -5.322 1.00 92.62 105 TRP A C 1
ATOM 822 O O . TRP A 1 105 ? -8.025 -8.778 -4.808 1.00 92.62 105 TRP A O 1
ATOM 832 N N . GLY A 1 106 ? -6.191 -10.059 -4.674 1.00 93.25 106 GLY A N 1
ATOM 833 C CA . GLY A 1 106 ? -5.853 -9.648 -3.310 1.00 93.25 106 GLY A CA 1
ATOM 834 C C . GLY A 1 106 ? -5.673 -8.133 -3.157 1.00 93.25 106 GLY A C 1
ATOM 835 O O . GLY A 1 106 ? -6.159 -7.556 -2.181 1.00 93.25 106 GLY A O 1
ATOM 836 N N . HIS A 1 107 ? -5.065 -7.460 -4.141 1.00 95.94 107 HIS A N 1
ATOM 837 C CA . HIS A 1 107 ? -4.892 -6.008 -4.089 1.00 95.94 107 HIS A CA 1
ATOM 838 C C . HIS A 1 107 ? -6.225 -5.281 -4.263 1.00 95.94 107 HIS A C 1
ATOM 840 O O . HIS A 1 107 ? -6.502 -4.300 -3.560 1.00 95.94 107 HIS A O 1
ATOM 846 N N . ARG A 1 108 ? -7.077 -5.774 -5.173 1.00 96.94 108 ARG A N 1
ATOM 847 C CA . ARG A 1 108 ? -8.440 -5.260 -5.374 1.00 96.94 108 ARG A CA 1
ATOM 848 C C . ARG A 1 108 ? -9.258 -5.351 -4.094 1.00 96.94 108 ARG A C 1
ATOM 850 O O . ARG A 1 108 ? -9.969 -4.399 -3.758 1.00 96.94 108 ARG A O 1
ATOM 857 N N . ASP A 1 109 ? -9.191 -6.496 -3.427 1.00 97.25 109 ASP A N 1
ATOM 858 C CA . ASP A 1 109 ? -9.984 -6.781 -2.239 1.00 97.25 109 ASP A CA 1
ATOM 859 C C . ASP A 1 109 ? -9.572 -5.875 -1.082 1.00 97.25 109 ASP A C 1
ATOM 861 O O . ASP A 1 109 ? -10.455 -5.300 -0.447 1.00 97.25 109 ASP A O 1
ATOM 865 N N . ALA A 1 110 ? -8.271 -5.628 -0.892 1.00 95.69 110 ALA A N 1
ATOM 866 C CA . ALA A 1 110 ? -7.796 -4.642 0.078 1.00 95.69 110 ALA A CA 1
ATOM 867 C C . ALA A 1 110 ? -8.311 -3.228 -0.251 1.00 95.69 110 ALA A C 1
ATOM 869 O O . ALA A 1 110 ? -8.941 -2.565 0.573 1.00 95.69 110 ALA A O 1
ATOM 870 N N . MET A 1 111 ? -8.157 -2.795 -1.505 1.00 96.06 111 MET A N 1
ATOM 871 C CA . MET A 1 111 ? -8.616 -1.483 -1.971 1.00 96.06 111 MET A CA 1
ATOM 872 C C . MET A 1 111 ? -10.125 -1.282 -1.718 1.00 96.06 111 MET A C 1
ATOM 874 O O . MET A 1 111 ? -10.585 -0.229 -1.255 1.00 96.06 111 MET A O 1
ATOM 878 N N . LEU A 1 112 ? -10.932 -2.292 -2.023 1.00 97.00 112 LEU A N 1
ATOM 879 C CA . LEU A 1 112 ? -12.392 -2.204 -1.991 1.00 97.00 112 LEU A CA 1
ATOM 880 C C . LEU A 1 112 ? -13.011 -2.787 -0.715 1.00 97.00 112 LEU A C 1
ATOM 882 O O . LEU A 1 112 ? -14.239 -2.905 -0.644 1.00 97.00 112 LEU A O 1
ATOM 886 N N . HIS A 1 113 ? -12.200 -3.097 0.300 1.00 96.38 113 HIS A N 1
ATOM 887 C CA . HIS A 1 113 ? -12.699 -3.634 1.556 1.00 96.38 113 HIS A CA 1
ATOM 888 C C . HIS A 1 113 ? -13.595 -2.611 2.263 1.00 96.38 113 HIS A C 1
ATOM 890 O O . HIS A 1 113 ? -13.265 -1.424 2.377 1.00 96.38 113 HIS A O 1
ATOM 896 N N . LYS A 1 114 ? -14.766 -3.065 2.720 1.00 95.31 114 LYS A N 1
ATOM 897 C CA . LYS A 1 114 ? -15.802 -2.199 3.308 1.00 95.31 114 LYS A CA 1
ATOM 898 C C . LYS A 1 114 ? -15.428 -1.660 4.681 1.00 95.31 114 LYS A C 1
ATOM 900 O O . LYS A 1 114 ? -15.865 -0.563 5.008 1.00 95.31 114 LYS A O 1
ATOM 905 N N . ALA A 1 115 ? -14.682 -2.442 5.457 1.00 93.88 115 ALA A N 1
ATOM 906 C CA . ALA A 1 115 ? -14.314 -2.081 6.819 1.00 93.88 115 ALA A CA 1
ATOM 907 C C . ALA A 1 115 ? -13.140 -1.093 6.867 1.00 93.88 115 ALA A C 1
ATOM 909 O O . ALA A 1 115 ? -13.036 -0.330 7.816 1.00 93.88 115 ALA A O 1
ATOM 910 N N . TYR A 1 116 ? -12.314 -1.031 5.815 1.00 95.50 116 TYR A N 1
ATOM 911 C CA . TYR A 1 116 ? -11.179 -0.110 5.790 1.00 95.50 116 TYR A CA 1
ATOM 912 C C . TYR A 1 116 ? -11.680 1.323 5.657 1.00 95.50 116 TYR A C 1
ATOM 914 O O . TYR A 1 116 ? -12.465 1.638 4.749 1.00 95.50 116 TYR A O 1
ATOM 922 N N . THR A 1 117 ? -11.203 2.180 6.553 1.00 96.25 117 THR A N 1
ATOM 923 C CA . THR A 1 117 ? -11.526 3.612 6.607 1.00 96.25 117 THR A CA 1
ATOM 924 C C . THR A 1 117 ? -10.286 4.488 6.502 1.00 96.25 117 THR A C 1
ATOM 926 O O . THR A 1 117 ? -10.424 5.679 6.225 1.00 96.25 117 THR A O 1
ATOM 929 N N . LYS A 1 118 ? -9.088 3.907 6.628 1.00 97.31 118 LYS A N 1
ATOM 930 C CA . LYS A 1 118 ? -7.806 4.606 6.570 1.00 97.31 118 LYS A CA 1
ATOM 931 C C . LYS A 1 118 ? -6.900 4.059 5.474 1.00 97.31 118 LYS A C 1
ATOM 933 O O . LYS A 1 118 ? -7.004 2.889 5.098 1.00 97.31 118 LYS A O 1
ATOM 938 N N . ILE A 1 119 ? -6.016 4.913 4.976 1.00 98.12 119 ILE A N 1
ATOM 939 C CA . ILE A 1 119 ? -4.939 4.548 4.059 1.00 98.12 119 ILE A CA 1
ATOM 940 C C . ILE A 1 119 ? -3.695 5.382 4.360 1.00 98.12 119 ILE A C 1
ATOM 942 O O . ILE A 1 119 ? -3.822 6.581 4.599 1.00 98.12 119 ILE A O 1
ATOM 946 N N . GLY A 1 120 ? -2.526 4.757 4.306 1.00 97.69 120 GLY A N 1
ATOM 947 C CA . GLY A 1 120 ? -1.238 5.428 4.186 1.00 97.69 120 GLY A CA 1
ATOM 948 C C . GLY A 1 120 ? -0.538 5.028 2.893 1.00 97.69 120 GLY A C 1
ATOM 949 O O . GLY A 1 120 ? -0.755 3.929 2.374 1.00 97.69 120 GLY A O 1
ATOM 950 N N . MET A 1 121 ? 0.260 5.930 2.341 1.00 96.81 121 MET A N 1
ATOM 951 C CA . MET A 1 121 ? 0.933 5.776 1.058 1.00 96.81 121 MET A CA 1
ATOM 952 C C . MET A 1 121 ? 2.402 6.175 1.181 1.00 96.81 121 MET A C 1
ATOM 954 O O . MET A 1 121 ? 2.739 7.227 1.715 1.00 96.81 121 MET A O 1
ATOM 958 N N . GLY A 1 122 ? 3.280 5.368 0.598 1.00 95.25 122 GLY A N 1
ATOM 959 C CA . GLY A 1 122 ? 4.711 5.641 0.562 1.00 95.25 122 GLY A CA 1
ATOM 960 C C . GLY A 1 122 ? 5.326 5.225 -0.760 1.00 95.25 122 GLY A C 1
ATOM 961 O O . GLY A 1 122 ? 4.811 4.346 -1.460 1.00 95.25 122 GLY A O 1
ATOM 962 N N . GLY A 1 123 ? 6.437 5.868 -1.111 1.00 91.25 123 GLY A N 1
ATOM 963 C CA . GLY A 1 123 ? 7.143 5.576 -2.349 1.00 91.25 123 GLY A CA 1
ATOM 964 C C . GLY A 1 123 ? 8.643 5.812 -2.255 1.00 91.25 123 GLY A C 1
ATOM 965 O O . GLY A 1 123 ? 9.114 6.675 -1.513 1.00 91.25 123 GLY A O 1
ATOM 966 N N . LEU A 1 124 ? 9.402 5.046 -3.031 1.00 91.75 124 LEU A N 1
ATOM 967 C CA . LEU A 1 124 ? 10.833 5.243 -3.216 1.00 91.75 124 LEU A CA 1
ATOM 968 C C . LEU A 1 124 ? 11.189 5.046 -4.688 1.00 91.75 124 LEU A C 1
ATOM 970 O O . LEU A 1 124 ? 10.772 4.073 -5.309 1.00 91.75 124 LEU A O 1
ATOM 974 N N . TYR A 1 125 ? 11.975 5.972 -5.232 1.00 89.00 125 TYR A N 1
ATOM 975 C CA . TYR A 1 125 ? 12.573 5.831 -6.553 1.0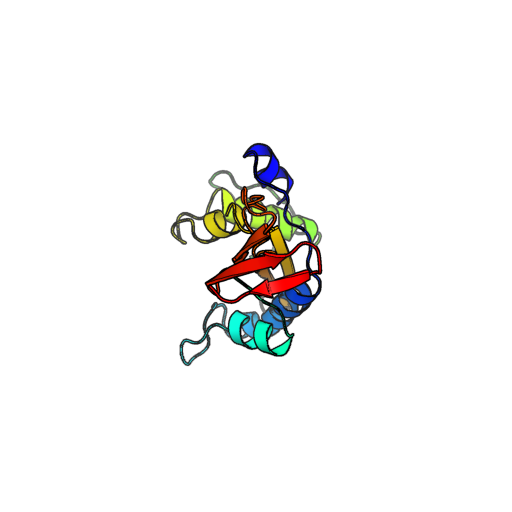0 89.00 125 TYR A CA 1
ATOM 976 C C . TYR A 1 125 ? 13.932 5.133 -6.432 1.00 89.00 125 TYR A C 1
ATOM 978 O O . TYR A 1 125 ? 14.825 5.632 -5.744 1.00 89.00 125 TYR A O 1
ATOM 986 N N . ASP A 1 126 ? 14.073 3.973 -7.072 1.00 85.44 126 ASP A N 1
ATOM 987 C CA . ASP A 1 126 ? 15.337 3.251 -7.179 1.00 85.44 126 ASP A CA 1
ATOM 988 C C . ASP A 1 126 ? 16.039 3.610 -8.492 1.00 85.44 126 ASP A C 1
ATOM 990 O O . ASP A 1 126 ? 15.727 3.093 -9.567 1.00 85.44 126 ASP A O 1
ATOM 994 N N . GLU A 1 127 ? 17.043 4.481 -8.388 1.00 84.19 127 GLU A N 1
ATOM 995 C CA . GLU A 1 127 ? 17.874 4.921 -9.513 1.00 84.19 127 GLU A CA 1
ATOM 996 C C . GLU A 1 127 ? 18.603 3.770 -10.219 1.00 84.19 127 GLU A C 1
ATOM 998 O O . GLU A 1 127 ? 18.912 3.879 -11.406 1.00 84.19 127 GLU A O 1
ATOM 1003 N N . LYS A 1 128 ? 18.900 2.665 -9.519 1.00 85.81 128 LYS A N 1
ATOM 1004 C CA . LYS A 1 128 ? 19.668 1.550 -10.098 1.00 85.81 128 LYS A CA 1
ATOM 1005 C C . LYS A 1 128 ? 18.857 0.774 -11.122 1.00 85.81 128 LYS A C 1
ATOM 1007 O O . LYS A 1 128 ? 19.403 0.325 -12.128 1.00 85.81 128 LYS A O 1
ATOM 1012 N N . THR A 1 129 ? 17.577 0.586 -10.829 1.00 80.31 129 THR A N 1
ATOM 1013 C CA . THR A 1 129 ? 16.645 -0.171 -11.668 1.00 80.31 129 THR A CA 1
ATOM 1014 C C . THR A 1 129 ? 15.733 0.741 -12.483 1.00 80.31 129 THR A C 1
ATOM 1016 O O . THR A 1 129 ? 15.038 0.256 -13.373 1.00 80.31 129 THR A O 1
ATOM 1019 N N . ASN A 1 130 ? 15.774 2.055 -12.231 1.00 81.62 130 ASN A N 1
ATOM 1020 C CA . ASN A 1 130 ? 14.844 3.036 -12.779 1.00 81.62 130 ASN A CA 1
ATOM 1021 C C . ASN A 1 130 ? 13.391 2.620 -12.499 1.00 81.62 130 ASN A C 1
ATOM 1023 O O . ASN A 1 130 ? 12.564 2.536 -13.408 1.00 81.62 130 ASN A O 1
ATOM 1027 N N . THR A 1 131 ? 13.090 2.296 -11.242 1.00 83.94 131 THR A N 1
ATOM 1028 C CA . THR A 1 131 ? 11.752 1.878 -10.806 1.00 83.94 131 THR A CA 1
ATOM 1029 C C . THR A 1 131 ? 11.252 2.745 -9.661 1.00 83.94 131 THR A C 1
ATOM 1031 O O . THR A 1 131 ? 12.022 3.305 -8.883 1.00 83.94 131 THR A O 1
ATOM 1034 N N . ILE A 1 132 ? 9.935 2.872 -9.562 1.00 88.56 132 ILE A N 1
ATOM 1035 C CA . ILE A 1 132 ? 9.248 3.466 -8.423 1.00 88.56 132 ILE A CA 1
ATOM 1036 C C . ILE A 1 132 ? 8.583 2.326 -7.663 1.00 88.56 132 ILE A C 1
ATOM 1038 O O . ILE A 1 132 ? 7.698 1.642 -8.180 1.00 88.56 132 ILE A O 1
ATOM 1042 N N . LEU A 1 133 ? 9.020 2.135 -6.428 1.00 91.00 133 LEU A N 1
ATOM 1043 C CA . LEU A 1 133 ? 8.490 1.156 -5.493 1.00 91.00 133 LEU A CA 1
ATOM 1044 C C . LEU A 1 133 ? 7.474 1.862 -4.607 1.00 91.00 133 LEU A C 1
ATOM 1046 O O . LEU A 1 133 ? 7.769 2.925 -4.063 1.00 91.00 133 LEU A O 1
ATOM 1050 N N . THR A 1 134 ? 6.286 1.290 -4.456 1.00 94.88 134 THR A N 1
ATOM 1051 C CA . THR A 1 134 ? 5.212 1.887 -3.652 1.00 94.88 134 THR A CA 1
ATOM 1052 C C . THR A 1 134 ? 4.642 0.889 -2.664 1.00 94.88 134 THR A C 1
ATOM 1054 O O . THR A 1 134 ? 4.573 -0.305 -2.961 1.00 94.88 134 THR A O 1
ATOM 1057 N N . ALA A 1 135 ? 4.194 1.405 -1.524 1.00 97.19 135 ALA A N 1
ATOM 1058 C CA . ALA A 1 135 ? 3.380 0.689 -0.554 1.00 97.19 135 ALA A CA 1
ATOM 1059 C C . ALA A 1 135 ? 2.106 1.497 -0.270 1.00 97.19 135 ALA A C 1
ATOM 1061 O O . ALA A 1 135 ? 2.135 2.731 -0.223 1.00 97.19 135 ALA A O 1
ATOM 1062 N N . ALA A 1 136 ? 0.992 0.788 -0.123 1.00 97.69 136 ALA A N 1
ATOM 1063 C CA . ALA A 1 136 ? -0.289 1.321 0.306 1.00 97.69 136 ALA A CA 1
ATOM 1064 C C . ALA A 1 136 ? -0.802 0.465 1.465 1.00 97.69 136 ALA A C 1
ATOM 1066 O O . ALA A 1 136 ? -1.187 -0.690 1.254 1.00 97.69 136 ALA A O 1
ATOM 1067 N N . ASP A 1 137 ? -0.808 1.042 2.661 1.00 98.06 137 ASP A N 1
ATOM 1068 C CA . ASP A 1 137 ? -1.204 0.372 3.894 1.00 98.06 137 ASP A CA 1
ATOM 1069 C C . ASP A 1 137 ? -2.609 0.805 4.293 1.00 98.06 137 ASP A C 1
ATOM 1071 O O . ASP A 1 137 ? -2.957 1.983 4.233 1.00 98.06 137 ASP A O 1
ATOM 1075 N N . PHE A 1 138 ? -3.442 -0.151 4.687 1.00 97.88 138 PHE A N 1
ATOM 1076 C CA . PHE A 1 138 ? -4.835 0.089 5.044 1.00 97.88 138 PHE A CA 1
ATOM 1077 C C . PHE A 1 138 ? -5.053 -0.149 6.523 1.00 97.88 138 PHE A C 1
ATOM 1079 O O . PHE A 1 138 ? -4.486 -1.075 7.106 1.00 97.88 138 PHE A O 1
ATOM 1086 N N . GLY A 1 139 ? -5.950 0.647 7.091 1.00 95.62 139 GLY A N 1
ATOM 1087 C CA . GLY A 1 139 ? -6.405 0.487 8.458 1.00 95.62 139 GLY A CA 1
ATOM 1088 C C . GLY A 1 139 ? -7.908 0.681 8.580 1.00 95.62 139 GLY A C 1
ATOM 1089 O O . GLY A 1 139 ? -8.596 1.196 7.686 1.00 95.62 139 GLY A O 1
ATOM 1090 N N . GLU A 1 140 ? -8.402 0.278 9.733 1.00 93.25 140 GLU A N 1
ATOM 1091 C CA . GLU A 1 140 ? -9.751 0.545 10.202 1.00 93.25 140 GLU A CA 1
ATOM 1092 C C . GLU A 1 140 ? -9.641 1.596 11.312 1.00 93.25 140 GLU A C 1
ATOM 1094 O O . GLU A 1 140 ? -8.641 1.664 12.029 1.00 93.25 140 GLU A O 1
ATOM 1099 N N . ASP A 1 141 ? -10.639 2.462 11.448 1.00 82.56 141 ASP A N 1
ATOM 1100 C CA . ASP A 1 141 ? -10.817 3.152 12.721 1.00 82.56 141 ASP A CA 1
ATOM 1101 C C . ASP A 1 141 ? -11.110 2.081 13.777 1.00 82.56 141 ASP A C 1
ATOM 1103 O O . ASP A 1 141 ? -11.790 1.099 13.463 1.00 82.56 141 ASP A O 1
ATOM 1107 N N . GLU A 1 142 ? -10.623 2.266 15.012 1.00 65.88 142 GLU A N 1
ATOM 1108 C CA . GLU A 1 142 ? -11.046 1.428 16.140 1.00 65.88 142 GLU A CA 1
ATOM 1109 C C . GLU A 1 142 ? -12.553 1.210 16.047 1.00 65.88 142 GLU A C 1
ATOM 1111 O O . GLU A 1 142 ? -13.293 2.182 15.828 1.00 65.88 142 GLU A O 1
ATOM 1116 N N . ALA A 1 143 ? -12.976 -0.056 16.153 1.00 53.22 143 ALA A N 1
ATOM 1117 C CA . ALA A 1 143 ? -14.362 -0.461 15.989 1.00 53.22 143 ALA A CA 1
ATOM 1118 C C . ALA A 1 143 ? -15.263 0.528 16.730 1.00 53.22 143 ALA A C 1
ATOM 1120 O O . ALA A 1 143 ? -15.333 0.532 17.960 1.00 53.22 143 ALA A O 1
ATOM 1121 N N . GLN A 1 144 ? -15.927 1.403 15.971 1.00 42.72 144 GLN A N 1
ATOM 1122 C CA . GLN A 1 144 ? -16.900 2.310 16.550 1.00 42.72 144 GLN A CA 1
ATOM 1123 C C . GLN A 1 144 ? -17.946 1.412 17.207 1.00 42.72 144 GLN A C 1
ATOM 1125 O O . GLN A 1 144 ? -18.431 0.503 16.524 1.00 42.72 144 GLN A O 1
ATOM 1130 N N . PRO A 1 145 ? -18.269 1.603 18.498 1.00 44.78 145 PRO A N 1
ATOM 1131 C CA . PRO A 1 145 ? -19.158 0.704 19.213 1.00 44.78 145 PRO A CA 1
ATOM 1132 C C . PRO A 1 145 ? -20.444 0.534 18.408 1.00 44.78 145 PRO A C 1
ATOM 1134 O O . PRO A 1 145 ? -21.202 1.480 18.169 1.00 44.78 145 PRO A O 1
ATOM 1137 N N . THR A 1 146 ? -20.643 -0.681 17.904 1.00 41.94 146 THR A N 1
ATOM 1138 C CA . THR A 1 146 ? -21.780 -1.013 17.060 1.00 41.94 146 THR A CA 1
ATOM 1139 C C . THR A 1 146 ? -22.995 -1.104 17.967 1.00 41.94 146 THR A C 1
ATOM 1141 O O . THR A 1 146 ? -23.195 -2.113 18.632 1.00 41.94 146 THR A O 1
ATOM 1144 N N . ALA A 1 147 ? -23.783 -0.031 17.965 1.00 46.72 147 ALA A N 1
ATOM 1145 C CA . ALA A 1 147 ? -25.015 0.180 18.723 1.00 46.72 147 ALA A CA 1
ATOM 1146 C C . ALA A 1 147 ? -24.832 0.629 20.185 1.00 46.72 147 ALA A C 1
ATOM 1148 O O . ALA A 1 147 ? -24.481 -0.137 21.073 1.00 46.72 147 ALA A O 1
ATOM 1149 N N . ILE A 1 148 ? -25.207 1.888 20.429 1.00 47.03 148 ILE A N 1
ATOM 1150 C CA . ILE A 1 148 ? -25.741 2.350 21.712 1.00 47.03 148 ILE A CA 1
ATOM 1151 C C . ILE A 1 148 ? -27.193 1.873 21.731 1.00 47.03 148 ILE A C 1
ATOM 1153 O O . ILE A 1 148 ? -28.055 2.489 21.100 1.00 47.03 148 ILE A O 1
ATOM 1157 N N . GLN A 1 149 ? -27.472 0.756 22.395 1.00 49.34 149 GLN A N 1
ATOM 1158 C CA . GLN A 1 149 ? -28.848 0.373 22.694 1.00 49.34 149 GLN A CA 1
ATOM 1159 C C . GLN A 1 149 ? -29.129 0.815 24.129 1.00 49.34 149 GLN A C 1
ATOM 1161 O O . GLN A 1 149 ? -28.489 0.336 25.065 1.00 49.34 149 GLN A O 1
ATOM 1166 N N . ALA A 1 150 ? -30.032 1.784 24.295 1.00 51.03 150 ALA A N 1
ATOM 1167 C CA . ALA A 1 150 ? -30.562 2.100 25.613 1.00 51.03 150 ALA A CA 1
ATOM 1168 C C . ALA A 1 150 ? -31.329 0.865 26.097 1.00 51.03 150 ALA A C 1
ATOM 1170 O O . ALA A 1 150 ? -32.297 0.454 25.454 1.00 51.03 150 ALA A O 1
ATOM 1171 N N . GLY A 1 151 ? -30.858 0.244 27.174 1.00 55.22 151 GLY A N 1
ATOM 1172 C CA . GLY A 1 151 ? -31.635 -0.747 27.897 1.00 55.22 151 GLY A CA 1
ATOM 1173 C C . GLY A 1 151 ? -32.841 -0.076 28.550 1.00 55.22 151 GLY A C 1
ATOM 1174 O O . GLY A 1 151 ? -32.780 1.088 28.956 1.00 55.22 151 GLY A O 1
ATOM 1175 N N . ASP A 1 152 ? -33.942 -0.815 28.676 1.00 60.66 152 ASP A N 1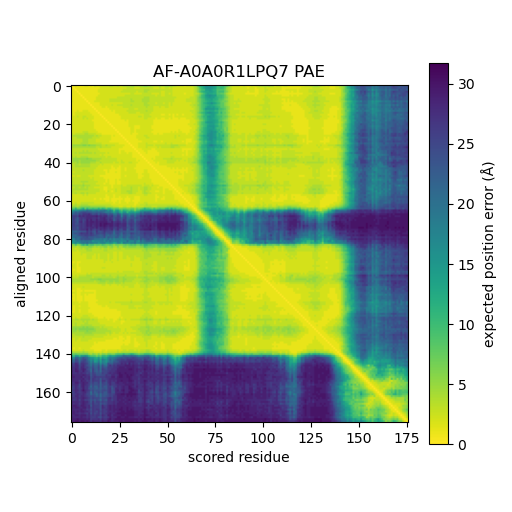
ATOM 1176 C CA . ASP A 1 152 ? -35.153 -0.360 29.379 1.00 60.66 152 ASP A CA 1
ATOM 1177 C C . ASP A 1 152 ? -34.899 -0.078 30.882 1.00 60.66 152 ASP A C 1
ATOM 1179 O O . ASP A 1 152 ? -35.756 0.457 31.583 1.00 60.66 152 ASP A O 1
ATOM 1183 N N . ASP A 1 153 ? -33.709 -0.425 31.379 1.00 61.53 153 ASP A N 1
ATOM 1184 C CA . ASP A 1 153 ? -33.204 -0.246 32.740 1.00 61.53 153 ASP A CA 1
ATOM 1185 C C . ASP A 1 153 ? -32.352 1.027 32.934 1.00 61.53 153 ASP A C 1
ATOM 1187 O O . ASP A 1 153 ? -31.883 1.293 34.043 1.00 61.53 153 ASP A O 1
ATOM 1191 N N . GLY A 1 154 ? -32.167 1.840 31.887 1.00 60.12 154 GLY A N 1
ATOM 1192 C CA . GLY A 1 154 ? -31.388 3.082 31.951 1.00 60.12 154 GLY A CA 1
ATOM 1193 C C . GLY A 1 154 ? -29.874 2.895 31.813 1.00 60.12 154 GLY A C 1
ATOM 1194 O O . GLY A 1 154 ? -29.122 3.840 32.077 1.00 60.12 154 GLY A O 1
ATOM 1195 N N . TYR A 1 155 ? -29.424 1.712 31.387 1.00 57.75 155 TYR A N 1
ATOM 1196 C CA . TYR A 1 155 ? -28.027 1.441 31.056 1.00 57.75 155 TYR A CA 1
ATOM 1197 C C . TYR A 1 155 ? -27.801 1.503 29.542 1.00 57.75 155 TYR A C 1
ATOM 1199 O O . TYR A 1 155 ? -28.643 1.099 28.739 1.00 57.75 155 TYR A O 1
ATOM 1207 N N . ILE A 1 156 ? -26.641 2.018 29.138 1.00 62.91 156 ILE A N 1
ATOM 1208 C CA . ILE A 1 156 ? -26.154 1.902 27.763 1.00 62.91 156 ILE A CA 1
ATOM 1209 C C . ILE A 1 156 ? -25.319 0.628 27.694 1.00 62.91 156 ILE A C 1
ATOM 1211 O O . ILE A 1 156 ? -24.328 0.497 28.414 1.00 62.91 156 ILE A O 1
ATOM 1215 N N . VAL A 1 157 ? -25.709 -0.299 26.824 1.00 59.53 157 VAL A N 1
ATOM 1216 C CA . VAL A 1 157 ? -24.904 -1.490 26.541 1.00 59.53 157 VAL A CA 1
ATOM 1217 C C . VAL A 1 157 ? -23.925 -1.151 25.426 1.00 59.53 157 VAL A C 1
ATOM 1219 O O . VAL A 1 157 ? -24.339 -0.713 24.352 1.00 59.53 157 VAL A O 1
ATOM 1222 N N . ILE A 1 158 ? -22.634 -1.346 25.688 1.00 60.75 158 ILE A N 1
ATOM 1223 C CA . ILE A 1 158 ? -21.561 -1.157 24.714 1.00 60.75 158 ILE A CA 1
ATOM 1224 C C . ILE A 1 158 ? -20.964 -2.523 24.390 1.00 60.75 158 ILE A C 1
ATOM 1226 O O . ILE A 1 158 ? -20.570 -3.284 25.275 1.00 60.75 158 ILE A O 1
ATOM 1230 N N . HIS A 1 159 ? -20.899 -2.819 23.095 1.00 54.22 159 HIS A N 1
ATOM 1231 C CA . HIS A 1 159 ? -20.180 -3.964 22.561 1.00 54.22 159 HIS A CA 1
ATOM 1232 C C . HIS A 1 159 ? -18.861 -3.463 21.976 1.00 54.22 159 HIS A C 1
ATOM 1234 O O . HIS A 1 159 ? -18.870 -2.728 20.985 1.00 54.22 159 HIS A O 1
ATOM 1240 N N . ASN A 1 160 ? -17.739 -3.849 22.579 1.00 52.81 160 ASN A N 1
ATOM 1241 C CA . ASN A 1 160 ? -16.430 -3.731 21.942 1.00 52.81 160 ASN A CA 1
ATOM 1242 C C . ASN A 1 160 ? -15.890 -5.137 21.635 1.00 52.81 160 ASN A C 1
ATOM 1244 O O . ASN A 1 160 ? -16.434 -6.143 22.094 1.00 52.81 160 ASN A O 1
ATOM 1248 N N . GLY A 1 161 ? -14.824 -5.226 20.837 1.00 44.69 161 GLY A N 1
ATOM 1249 C CA . GLY A 1 161 ? -14.189 -6.504 20.487 1.00 44.69 161 GLY A CA 1
ATOM 1250 C C . GLY A 1 161 ? -13.646 -7.310 21.680 1.00 44.69 161 GLY A C 1
ATOM 1251 O O . GLY A 1 161 ? -13.171 -8.423 21.480 1.00 44.69 161 GLY A O 1
ATOM 1252 N N . GLU A 1 162 ? -13.730 -6.775 22.903 1.00 51.97 162 GLU A N 1
ATOM 1253 C CA . GLU A 1 162 ? -13.250 -7.378 24.150 1.00 51.97 162 GLU A CA 1
ATOM 1254 C C . GLU A 1 162 ? -14.389 -7.891 25.052 1.00 51.97 162 GLU A C 1
ATOM 1256 O O . GLU A 1 162 ? -14.128 -8.607 26.019 1.00 51.97 162 GLU A O 1
ATOM 1261 N N . GLY A 1 163 ? -15.654 -7.575 24.744 1.00 54.47 163 GLY A N 1
ATOM 1262 C CA . GLY A 1 163 ? -16.804 -8.048 25.510 1.00 54.47 163 GLY A CA 1
ATOM 1263 C C . GLY A 1 163 ? -18.002 -7.099 25.511 1.00 54.47 163 GLY A C 1
ATOM 1264 O O . GLY A 1 163 ? -18.099 -6.142 24.741 1.00 54.47 163 GLY A O 1
ATOM 1265 N N . ARG A 1 164 ? -18.956 -7.407 26.392 1.00 64.56 164 ARG A N 1
ATOM 1266 C CA . ARG A 1 164 ? -20.137 -6.585 26.668 1.00 64.56 164 ARG A CA 1
ATOM 1267 C C . ARG A 1 164 ? -19.924 -5.874 27.999 1.00 64.56 164 ARG A C 1
ATOM 1269 O O . ARG A 1 164 ? -19.574 -6.524 28.981 1.00 64.56 164 ARG A O 1
ATOM 1276 N N . PHE A 1 165 ? -20.145 -4.565 28.033 1.00 65.94 165 PHE A N 1
ATOM 1277 C CA . PHE A 1 165 ? -20.185 -3.820 29.286 1.00 65.94 165 PHE A CA 1
ATOM 1278 C C . PHE A 1 165 ? -21.340 -2.826 29.297 1.00 65.94 165 PHE A C 1
ATOM 1280 O O . PHE A 1 165 ? -21.708 -2.247 28.270 1.00 65.94 165 PHE A O 1
ATOM 1287 N N . SER A 1 166 ? -21.909 -2.642 30.483 1.00 70.06 166 SER A N 1
ATOM 1288 C CA . SER A 1 166 ? -23.047 -1.762 30.716 1.00 70.06 166 SER A CA 1
ATOM 1289 C C . SER A 1 166 ? -22.556 -0.490 31.417 1.00 70.06 166 SER A C 1
ATOM 1291 O O . SER A 1 166 ? -21.762 -0.558 32.355 1.00 70.06 166 SER A O 1
ATOM 1293 N N . VAL A 1 167 ? -22.998 0.687 30.975 1.00 68.06 167 VAL A N 1
ATOM 1294 C CA . VAL A 1 167 ? -22.673 1.980 31.608 1.00 68.06 167 VAL A CA 1
ATOM 1295 C C . VAL A 1 167 ? -23.948 2.674 32.069 1.00 68.06 167 VAL A C 1
ATOM 1297 O O . VAL A 1 167 ? -24.900 2.808 31.300 1.00 68.06 167 VAL A O 1
ATOM 1300 N N . ASN A 1 168 ? -23.979 3.108 33.332 1.00 68.31 168 ASN A N 1
ATOM 1301 C CA . ASN A 1 168 ? -25.114 3.868 33.864 1.00 68.31 168 ASN A CA 1
ATOM 1302 C C . ASN A 1 168 ? -25.070 5.344 33.427 1.00 68.31 168 ASN A C 1
ATOM 1304 O O . ASN A 1 168 ? -24.065 5.835 32.912 1.00 68.31 168 ASN A O 1
ATOM 1308 N N . ALA A 1 169 ? -26.143 6.088 33.706 1.00 61.22 169 ALA A N 1
ATOM 1309 C CA . ALA A 1 169 ? -26.231 7.526 33.427 1.00 61.22 169 ALA A CA 1
ATOM 1310 C C . ALA A 1 169 ? -25.145 8.387 34.120 1.00 61.22 169 ALA A C 1
ATOM 1312 O O . ALA A 1 169 ? -24.958 9.544 33.753 1.00 61.22 169 ALA A O 1
ATOM 1313 N N . ALA A 1 170 ? -24.426 7.838 35.106 1.00 64.00 170 ALA A N 1
ATOM 1314 C CA . ALA A 1 170 ? -23.298 8.476 35.784 1.00 64.00 170 ALA A CA 1
ATOM 1315 C C . ALA A 1 170 ? -21.926 8.081 35.191 1.00 64.00 170 ALA A C 1
ATOM 1317 O O . ALA A 1 170 ? -20.895 8.474 35.735 1.00 64.00 170 ALA A O 1
ATOM 1318 N N . GLY A 1 171 ? -21.897 7.311 34.096 1.00 58.00 171 GLY A N 1
ATOM 1319 C CA . GLY A 1 171 ? -20.672 6.874 33.422 1.00 58.00 171 GLY A CA 1
ATOM 1320 C C . GLY A 1 171 ? -19.912 5.759 34.147 1.00 58.00 171 GLY A C 1
ATOM 1321 O O . GLY A 1 171 ? -18.745 5.529 33.847 1.00 58.00 171 GLY A O 1
ATOM 1322 N N . GLN A 1 172 ? -20.538 5.077 35.110 1.00 67.06 172 GLN A N 1
ATOM 1323 C CA . GLN A 1 172 ? -19.917 3.953 35.810 1.00 67.06 172 GLN A CA 1
ATOM 1324 C C . GLN A 1 172 ? -20.130 2.663 35.025 1.00 67.06 172 GLN A C 1
ATOM 1326 O O . GLN A 1 172 ? -21.267 2.311 34.700 1.00 67.06 172 GLN A O 1
ATOM 1331 N N . THR A 1 173 ? -19.036 1.955 34.766 1.00 63.28 173 THR A N 1
ATOM 1332 C CA . THR A 1 173 ? -19.035 0.629 34.154 1.00 63.28 173 THR A CA 1
ATOM 1333 C C . THR A 1 173 ? -19.491 -0.411 35.172 1.00 63.28 173 THR A C 1
ATOM 1335 O O . THR A 1 173 ? -18.909 -0.529 36.251 1.00 63.28 173 THR A O 1
ATOM 1338 N N . VAL A 1 174 ? -20.517 -1.180 34.827 1.00 61.03 174 VAL A N 1
ATOM 1339 C CA . VAL A 1 174 ? -20.874 -2.421 35.515 1.00 61.03 174 VAL A CA 1
ATOM 1340 C C . VAL A 1 174 ? -20.387 -3.573 34.648 1.00 61.03 174 VAL A C 1
ATOM 1342 O O . VAL A 1 174 ? -20.690 -3.630 33.456 1.00 61.03 174 VAL A O 1
ATOM 1345 N N . ALA A 1 175 ? -19.575 -4.443 35.244 1.00 55.19 175 ALA A N 1
ATOM 1346 C CA . ALA A 1 175 ? -19.259 -5.729 34.645 1.00 55.19 175 ALA A CA 1
ATOM 1347 C C . ALA A 1 175 ? -20.521 -6.596 34.716 1.00 55.19 175 ALA A C 1
ATOM 1349 O O . ALA A 1 175 ? -21.109 -6.705 35.796 1.00 55.19 175 ALA A O 1
ATOM 1350 N N . ASP A 1 176 ? -20.935 -7.140 33.571 1.00 55.97 176 ASP A N 1
ATOM 1351 C CA . ASP A 1 176 ? -22.002 -8.143 33.494 1.00 55.97 176 ASP A CA 1
ATOM 1352 C C . ASP A 1 176 ? -21.572 -9.452 34.194 1.00 55.97 176 ASP A C 1
ATOM 1354 O O . ASP A 1 176 ? -20.379 -9.832 34.086 1.00 55.97 176 ASP A O 1
#

Nearest PDB structures (foldseek):
  4d53-assembly2_B  TM=7.253E-01  e=3.602E-04  Borreliella burgdorferi B31
  6z9l-assembly1_A  TM=6.823E-01  e=2.417E-03  Enterococcus faecalis
  5v51-assembly3_C  TM=7.016E-01  e=3.116E-03  Moniliophthora perniciosa
  6z9k-assembly1_A  TM=6.233E-01  e=2.576E-03  Enterococcus faecalis
  6any-assembly1_A  TM=6.001E-01  e=2.129E-03  Brugia malayi

Solvent-accessible surface area (backbone atoms only — not comparable to full-atom values): 10295 Å² total; per-res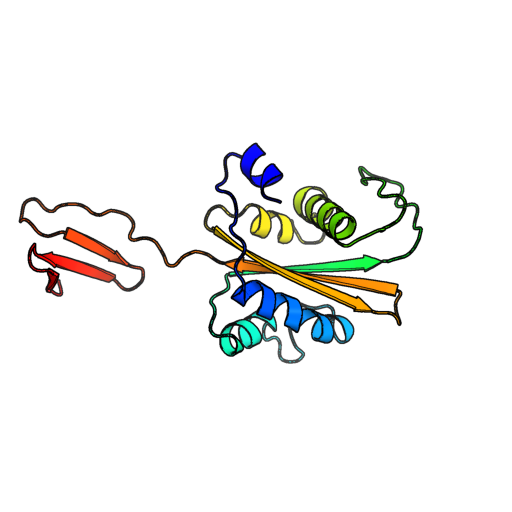idue (Å²): 105,53,67,65,31,49,79,69,77,39,73,58,60,40,83,34,72,60,38,22,54,38,16,38,62,42,24,74,49,40,75,80,43,85,56,67,48,49,98,89,67,49,52,51,65,60,58,38,24,60,72,67,71,48,81,71,76,45,76,40,74,50,78,43,71,70,57,90,64,87,74,81,88,78,88,57,81,84,65,82,57,76,80,51,73,67,50,53,51,52,49,50,51,45,39,32,65,76,63,26,70,92,62,71,35,51,51,26,48,60,74,65,36,82,75,44,36,30,33,12,59,19,60,34,76,40,82,90,78,42,28,38,33,34,29,39,28,28,18,58,67,77,79,68,61,72,54,82,46,77,42,101,84,61,29,38,42,43,43,53,102,88,49,69,40,34,29,41,89,86,71,48,78,44,83,121

Secondary structure (DSSP, 8-state):
-HHHHHHTTPPPPEE-HHHHHHHHHHHHHHHH--SSB-TTS-BHHHHHHHHHT----EEEEEEEE-S-----SSS----SS--SHHHHHHHHHHHHHHS-GGGTTHHHHHHH-SS--EEEEEEEEETTTTEEEEEEEEE--S---S--EE-TTSPEEEEETTEEEEE-TT-PEEE-

pLDDT: mean 80.75, std 19.76, range [34.34, 98.31]

InterPro domains:
  IPR014044 CAP domain [PF00188] (1-129)
  IPR035940 CAP superfamily [G3DSA:3.40.33.10] (1-136)
  IPR035940 CAP superfamily [SSF55797] (2-133)

Foldseek 3Di:
DQVVLVVVVAAGADEDVLQQVLFAVCAVVCVVPVDLADPVGDGSSVVSCVVSVHDFDDKDKDKAAQDQDPPDDDPDDPPRGPPDPVVVVVRLVCCLQPPCVVVVSRSNCQVNPRQWRHKHKHWDQDPVRNIIMIMITTDGDQPDFDDQDQDPVQWGWTDHPVGIWTAHPVRDIDDD

Radius of gyration: 20.53 Å; Cα contacts (8 Å, |Δi|>4): 287; chains: 1; bounding box: 55×28×61 Å

Organism: NCBI:txid1423715

Mean predicted aligned error: 11.34 Å

Sequence (176 aa):
MNQERRKRKLQPLKEDNQLDEVAQARGPQLVNNFSRYDADGYLYVAALAKQFGTDWTAENIAEVSGGEGDYGTTATIHVTGIHDAADVAKQNVYEYIYNDAVSNWGHRDAMLHKAYTKIGMGGLYDEKTNTILTAADFGEDEAQPTAIQAGDDGYIVIHNGEGRFSVNAAGQTVAD